Protein AF-A0A9D7WL16-F1 (afdb_monomer_lite)

Radius of gyration: 20.12 Å; chains: 1; bounding box: 46×60×47 Å

Secondary structure (DSSP, 8-state):
----PPPPSSHHHHHHHHHHHHHHHHH-HHHHHHH-SSSTT----EEE-TTS-EEE-S--GGG----B---TTT---EEEEE-----GGG---S-----S-STT-HHHHHHHS--TTT-HHHHHHHHHHHHHHHHTT---TTTSS----EEEEEESS-TTGGG----TT-HHHHHHIIIIIHHHHHHTTT-SS-EEEEESHHHHHHHTTTT-EEEEEEESSSS--GGG---EEE-TTT--EEE--EEEEEEEETTEEEEEEEETTB-PPPPGGGHHHHHHHHHHH---------

Sequence (294 aa):
MMKKTEKFKNIDDYLDHWNNFFVSWNNDKEGTFDKDVIWSKREGKEWSTIKGVKKSTKLEPDVFPQPYLGDIKNHSVISLNLNPSRSNKYGDENFNEPDLNSNYNYEKYAESFPTYDTHNFWKKQKNWIDRIFEFLEKEKPSEKHIKPFAIEICPWGSKKFQKLKIKKDDPLIEYMDQHVFDVIEKVIEHSKLKMVLSVGKAYYDIFKKSGFNKLEERSYKENKPEELNWPQKKDKNSGMDRDVKRSFSIWEKDGIKYFNTYASGSNSPPAEYFDTIQNDLINKFYSKKLKTNK

pLDDT: mean 76.55, std 15.29, range [32.34, 96.94]

Foldseek 3Di:
DPPQDDAQPAVVSLQVVQLVLLVVCVVPLPVSLCPDPAQVPDDKDWDADPVRQIDIQRADSVLDDDWAQAPLPQGFETEGANERDDDCNRDDDPDDRFPSVQPRGNNSSRVSDQTLVRDPLNVLCQVVQQLLQVLVVHDRVVVDVHYAQEYEHDYPPDLCVLPDDQDLPRVVLSVCVRNPVSSCLNRLVVGPQLAYEYFDVVVVNSCVRNPKDWPDKDFLPPNPPPVLPADWDQDPPPRDIGGQGKMWTWIDDPNGIYIYIYGDSDRGHDDPSCCSVHSVRCVVPRPPPPPPDD

Structure (mmCIF, N/CA/C/O backbone):
data_AF-A0A9D7WL16-F1
#
_entry.id   AF-A0A9D7WL16-F1
#
loop_
_atom_site.group_PDB
_atom_site.id
_atom_site.type_symbol
_atom_site.label_atom_id
_atom_site.label_alt_id
_atom_site.label_comp_id
_atom_site.label_asym_id
_atom_site.label_entity_id
_atom_site.label_seq_id
_atom_site.pdbx_PDB_ins_code
_atom_site.Cartn_x
_atom_site.Cartn_y
_atom_site.Cartn_z
_atom_site.occupancy
_atom_site.B_iso_or_equiv
_atom_site.auth_seq_id
_atom_site.auth_comp_id
_atom_site.auth_asym_id
_atom_site.auth_atom_id
_atom_site.pdbx_PDB_model_num
ATOM 1 N N . MET A 1 1 ? -13.094 3.191 -26.036 1.00 32.34 1 MET A N 1
ATOM 2 C CA . MET A 1 1 ? -13.344 1.941 -25.288 1.00 32.34 1 MET A CA 1
ATOM 3 C C . MET A 1 1 ? -12.024 1.507 -24.681 1.00 32.34 1 MET A C 1
ATOM 5 O O . MET A 1 1 ? -11.116 1.200 -25.441 1.00 32.34 1 MET A O 1
ATOM 9 N N . MET A 1 2 ? -11.876 1.575 -23.356 1.00 37.12 2 MET A N 1
ATOM 10 C CA . MET A 1 2 ? -10.720 0.969 -22.684 1.00 37.12 2 MET A CA 1
ATOM 11 C C . MET A 1 2 ? -10.843 -0.547 -22.857 1.00 37.12 2 MET A C 1
ATOM 13 O O . MET A 1 2 ? -11.919 -1.099 -22.610 1.00 37.12 2 MET A O 1
ATOM 17 N N . LYS A 1 3 ? -9.796 -1.199 -23.376 1.00 40.25 3 LYS A N 1
ATOM 18 C CA . LYS A 1 3 ? -9.741 -2.663 -23.422 1.00 40.25 3 LYS A CA 1
ATOM 19 C C . LYS A 1 3 ? -9.873 -3.151 -21.985 1.00 40.25 3 LYS A C 1
ATOM 21 O O . LYS A 1 3 ? -9.200 -2.639 -21.105 1.00 40.25 3 LYS A O 1
ATOM 26 N N . LYS A 1 4 ? -10.765 -4.110 -21.749 1.00 52.03 4 LYS A N 1
ATOM 27 C CA . LYS A 1 4 ? -10.844 -4.793 -20.462 1.00 52.03 4 LYS A CA 1
ATOM 28 C C . LYS A 1 4 ? -9.494 -5.481 -20.259 1.00 52.03 4 LYS A C 1
ATOM 30 O O . LYS A 1 4 ? -9.149 -6.362 -21.042 1.00 52.03 4 LYS A O 1
ATOM 35 N N . THR A 1 5 ? -8.714 -5.013 -19.298 1.00 61.97 5 THR A N 1
ATOM 36 C CA . THR A 1 5 ? -7.410 -5.584 -18.967 1.00 61.97 5 THR A CA 1
ATOM 37 C C . THR A 1 5 ? -7.618 -7.023 -18.515 1.00 61.97 5 THR A C 1
ATOM 39 O O . THR A 1 5 ? -8.503 -7.303 -17.701 1.00 61.97 5 THR A O 1
ATOM 42 N N . GLU A 1 6 ? -6.867 -7.956 -19.094 1.00 77.38 6 GLU A N 1
ATOM 43 C CA . GLU A 1 6 ? -6.986 -9.368 -18.741 1.00 77.38 6 GLU A CA 1
ATOM 44 C C . GLU A 1 6 ? -6.362 -9.601 -17.359 1.00 77.38 6 GLU A C 1
ATOM 46 O O . GLU A 1 6 ? -5.170 -9.363 -17.148 1.00 77.38 6 GLU A O 1
ATOM 51 N N . LYS A 1 7 ? -7.199 -10.039 -16.410 1.00 85.19 7 LYS A N 1
ATOM 52 C CA . LYS A 1 7 ? -6.772 -10.555 -15.103 1.00 85.19 7 LYS A CA 1
ATOM 53 C C . LYS A 1 7 ? -5.862 -11.773 -15.311 1.00 85.19 7 LYS A C 1
ATOM 55 O O . LYS A 1 7 ? -6.080 -12.551 -16.242 1.00 85.19 7 LYS A O 1
ATOM 60 N N . PHE A 1 8 ? -4.889 -11.975 -14.425 1.00 87.38 8 PHE A N 1
ATOM 61 C CA . PHE A 1 8 ? -4.094 -13.206 -14.429 1.00 87.38 8 PHE A CA 1
ATOM 62 C C . PHE A 1 8 ? -5.002 -14.394 -14.095 1.00 87.38 8 PHE A C 1
ATOM 64 O O . PHE A 1 8 ? -5.890 -14.262 -13.247 1.00 87.38 8 PHE A O 1
ATOM 71 N N . LYS A 1 9 ? -4.813 -15.565 -14.722 1.00 90.19 9 LYS A N 1
ATOM 72 C CA . LYS A 1 9 ? -5.671 -16.727 -14.415 1.00 90.19 9 LYS A CA 1
ATOM 73 C C . LYS A 1 9 ? -5.304 -17.341 -13.068 1.00 90.19 9 LYS A C 1
ATOM 75 O O . LYS A 1 9 ? -6.181 -17.777 -12.330 1.00 90.19 9 LYS A O 1
ATOM 80 N N . ASN A 1 10 ? -4.017 -17.354 -12.742 1.00 87.50 10 ASN A N 1
ATOM 81 C CA . ASN A 1 10 ? -3.456 -17.882 -11.501 1.00 87.50 10 ASN A CA 1
ATOM 82 C C . ASN A 1 10 ? -2.153 -17.125 -11.152 1.00 87.50 10 ASN A C 1
ATOM 84 O O . ASN A 1 10 ? -1.827 -16.119 -11.783 1.00 87.50 10 ASN A O 1
ATOM 88 N N . ILE A 1 11 ? -1.445 -17.571 -10.112 1.00 84.31 11 ILE A N 1
ATOM 89 C CA . ILE A 1 11 ? -0.175 -16.963 -9.685 1.00 84.31 11 ILE A CA 1
ATOM 90 C C . ILE A 1 11 ? 0.993 -17.313 -10.602 1.00 84.31 11 ILE A C 1
ATOM 92 O O . ILE A 1 11 ? 1.866 -16.469 -10.787 1.00 84.31 11 ILE A O 1
ATOM 96 N N . ASP A 1 12 ? 0.996 -18.492 -11.210 1.00 86.38 12 ASP A N 1
ATOM 97 C CA . ASP A 1 12 ? 2.059 -18.897 -12.130 1.00 86.38 12 ASP A CA 1
ATOM 98 C C . ASP A 1 12 ? 2.068 -17.993 -13.374 1.00 86.38 12 ASP A C 1
ATOM 100 O O . ASP A 1 12 ? 3.115 -17.463 -13.732 1.00 86.38 12 ASP A O 1
ATOM 104 N N . ASP A 1 13 ? 0.893 -17.664 -13.927 1.00 88.50 13 ASP A N 1
ATOM 105 C CA . ASP A 1 13 ? 0.738 -16.694 -15.022 1.00 88.50 13 ASP A CA 1
ATOM 106 C C . ASP A 1 13 ? 1.325 -15.313 -14.661 1.00 88.50 13 ASP A C 1
ATOM 108 O O . ASP A 1 13 ? 1.927 -14.636 -15.500 1.00 88.50 13 ASP A O 1
ATOM 112 N N . TYR A 1 14 ? 1.137 -14.874 -13.411 1.00 85.19 14 TYR A N 1
ATOM 113 C CA . TYR A 1 14 ? 1.713 -13.624 -12.912 1.00 85.19 14 TYR A CA 1
ATOM 114 C C . TYR A 1 14 ? 3.241 -13.718 -12.842 1.00 85.19 14 TYR A C 1
ATOM 116 O O . TYR A 1 14 ? 3.938 -12.823 -13.319 1.00 85.19 14 TYR A O 1
ATOM 124 N N . LEU A 1 15 ? 3.773 -14.801 -12.273 1.00 84.19 15 LEU A N 1
ATOM 125 C CA . LEU A 1 15 ? 5.215 -15.017 -12.157 1.00 84.19 15 LEU A CA 1
ATOM 126 C C . LEU A 1 15 ? 5.887 -15.099 -13.535 1.00 84.19 15 LEU A C 1
ATOM 128 O O . LEU A 1 15 ? 6.932 -14.481 -13.737 1.00 84.19 15 LEU A O 1
ATOM 132 N N . ASP A 1 16 ? 5.265 -15.776 -14.498 1.00 86.69 16 ASP A N 1
ATOM 133 C CA . ASP A 1 16 ? 5.762 -15.900 -15.870 1.00 86.69 16 ASP A CA 1
ATOM 134 C C . ASP A 1 16 ? 5.769 -14.563 -16.610 1.00 86.69 16 ASP A C 1
ATOM 136 O O . ASP A 1 16 ? 6.760 -14.216 -17.260 1.00 86.69 16 ASP A O 1
ATOM 140 N N . HIS A 1 17 ? 4.699 -13.770 -16.478 1.00 86.75 17 HIS A N 1
ATOM 141 C CA . HIS A 1 17 ? 4.662 -12.403 -17.002 1.00 86.75 17 HIS A CA 1
ATOM 142 C C . HIS A 1 17 ? 5.871 -11.594 -16.519 1.00 86.75 17 HIS A C 1
ATOM 144 O O . HIS A 1 17 ? 6.533 -10.908 -17.301 1.00 86.75 17 HIS A O 1
ATOM 150 N N . TRP A 1 18 ? 6.199 -11.730 -15.238 1.00 82.38 18 TRP A N 1
ATOM 151 C CA . TRP A 1 18 ? 7.281 -10.993 -14.616 1.00 82.38 18 TRP A CA 1
ATOM 152 C C . TRP A 1 18 ? 8.675 -11.490 -14.946 1.00 82.38 18 TRP A C 1
ATOM 154 O O . TRP A 1 18 ? 9.553 -10.674 -15.217 1.00 82.38 18 TRP A O 1
ATOM 164 N N . ASN A 1 19 ? 8.876 -12.803 -14.994 1.00 83.56 19 ASN A N 1
ATOM 165 C CA . ASN A 1 19 ? 10.121 -13.392 -15.480 1.00 83.56 19 ASN A CA 1
ATOM 166 C C . ASN A 1 19 ? 10.426 -12.891 -16.904 1.00 83.56 19 ASN A C 1
ATOM 168 O O . ASN A 1 19 ? 11.532 -12.427 -17.179 1.00 83.56 19 ASN A O 1
ATOM 172 N N . ASN A 1 20 ? 9.417 -12.873 -17.783 1.00 85.69 20 ASN A N 1
ATOM 173 C CA . ASN A 1 20 ?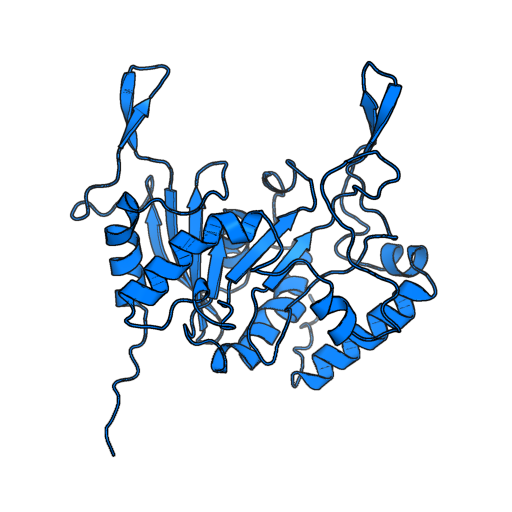 9.552 -12.357 -19.148 1.00 85.69 20 ASN A CA 1
ATOM 174 C C . ASN A 1 20 ? 9.857 -10.851 -19.194 1.00 85.69 20 ASN A C 1
ATOM 176 O O . ASN A 1 20 ? 10.677 -10.408 -20.008 1.00 85.69 20 ASN A O 1
ATOM 180 N N . PHE A 1 21 ? 9.231 -10.061 -18.315 1.00 85.44 21 PHE A N 1
ATOM 181 C CA . PHE A 1 21 ? 9.563 -8.645 -18.161 1.00 85.44 21 PHE A CA 1
ATOM 182 C C . PHE A 1 21 ? 11.031 -8.460 -17.761 1.00 85.44 21 PHE A C 1
ATOM 184 O O . PHE A 1 21 ? 11.733 -7.694 -18.416 1.00 85.44 21 PHE A O 1
ATOM 191 N N . PHE A 1 22 ? 11.526 -9.186 -16.752 1.00 80.12 22 PHE A N 1
ATOM 192 C CA . PHE A 1 22 ? 12.916 -9.067 -16.296 1.00 80.12 22 PHE A CA 1
ATOM 193 C C . PHE A 1 22 ? 13.930 -9.470 -17.368 1.00 80.12 22 PHE A C 1
ATOM 195 O O . PHE A 1 22 ? 14.952 -8.802 -17.512 1.00 80.12 22 PHE A O 1
ATOM 202 N N . VAL A 1 23 ? 13.639 -10.508 -18.160 1.00 83.75 23 VAL A N 1
ATOM 203 C CA . VAL A 1 23 ? 14.460 -10.873 -19.328 1.00 83.75 23 VAL A CA 1
ATOM 204 C C . VAL A 1 23 ? 14.520 -9.724 -20.334 1.00 83.75 23 VAL A C 1
ATOM 206 O O . VAL A 1 23 ? 15.604 -9.334 -20.762 1.00 83.75 23 VAL A O 1
ATOM 209 N N . SER A 1 24 ? 13.366 -9.154 -20.685 1.00 85.75 24 SER A N 1
ATOM 210 C CA . SER A 1 24 ? 13.281 -8.058 -21.659 1.00 85.75 24 SER A CA 1
ATOM 211 C C . SER A 1 24 ? 14.002 -6.804 -21.165 1.00 85.75 24 SER A C 1
ATOM 213 O O . SER A 1 24 ? 14.809 -6.223 -21.889 1.00 85.75 24 SER A O 1
ATOM 215 N N . TRP A 1 25 ? 13.759 -6.434 -19.908 1.00 84.00 25 TRP A N 1
ATOM 216 C CA . TRP A 1 25 ? 14.366 -5.279 -19.267 1.00 84.00 25 TRP A CA 1
ATOM 217 C C . TRP A 1 25 ? 15.886 -5.416 -19.163 1.00 84.00 25 TRP A C 1
ATOM 219 O O . TRP A 1 25 ? 16.592 -4.475 -19.498 1.00 84.00 25 TRP A O 1
ATOM 229 N N . ASN A 1 26 ? 16.414 -6.582 -18.777 1.00 79.44 26 ASN A N 1
ATOM 230 C CA . ASN A 1 26 ? 17.864 -6.770 -18.681 1.00 79.44 26 ASN A CA 1
ATOM 231 C C . ASN A 1 26 ? 18.566 -6.721 -20.050 1.00 79.44 26 ASN A C 1
ATOM 233 O O . ASN A 1 26 ? 19.709 -6.278 -20.132 1.00 79.44 26 ASN A O 1
ATOM 237 N N . ASN A 1 27 ? 17.885 -7.151 -21.118 1.00 86.12 27 ASN A N 1
ATOM 238 C CA . ASN A 1 27 ? 18.414 -7.081 -22.482 1.00 86.12 27 ASN A CA 1
ATOM 239 C C . ASN A 1 27 ? 18.431 -5.647 -23.032 1.00 86.12 27 ASN A C 1
ATOM 241 O O . ASN A 1 27 ? 19.372 -5.271 -23.726 1.00 86.12 27 ASN A O 1
ATOM 245 N N . ASP A 1 28 ? 17.389 -4.861 -22.748 1.00 88.38 28 ASP A N 1
ATOM 246 C CA . ASP A 1 28 ? 17.239 -3.486 -23.227 1.00 88.38 28 ASP A CA 1
ATOM 247 C C . ASP A 1 28 ? 16.432 -2.648 -22.226 1.00 88.38 28 ASP A C 1
ATOM 249 O O . ASP A 1 28 ? 15.203 -2.528 -22.305 1.00 88.38 28 ASP A O 1
ATOM 253 N N . LYS A 1 29 ? 17.139 -2.075 -21.248 1.00 85.75 29 LYS A N 1
ATOM 254 C CA . LYS A 1 29 ? 16.525 -1.298 -20.166 1.00 85.75 29 LYS A CA 1
ATOM 255 C C . LYS A 1 29 ? 15.857 -0.033 -20.685 1.00 85.75 29 LYS A C 1
ATOM 257 O O . LYS A 1 29 ? 14.732 0.257 -20.281 1.00 85.75 29 LYS A O 1
ATOM 262 N N . GLU A 1 30 ? 16.537 0.704 -21.565 1.00 87.62 30 GLU A N 1
ATOM 263 C CA . GLU A 1 30 ? 16.022 1.949 -22.147 1.00 87.62 30 GLU A CA 1
ATOM 264 C C . GLU A 1 30 ? 14.796 1.668 -23.010 1.00 87.62 30 GLU A C 1
ATOM 266 O O . GLU A 1 30 ? 13.735 2.234 -22.759 1.00 87.62 30 GLU A O 1
ATOM 271 N N . GLY A 1 31 ? 14.882 0.719 -23.945 1.00 89.38 31 GLY A N 1
ATOM 272 C CA . GLY A 1 31 ? 13.752 0.389 -24.806 1.00 89.38 31 GLY A CA 1
ATOM 273 C C . GLY A 1 31 ? 12.575 -0.230 -24.052 1.00 89.38 31 GLY A C 1
ATOM 274 O O . GLY A 1 31 ? 11.425 -0.020 -24.442 1.00 89.38 31 GLY A O 1
ATOM 275 N N . THR A 1 32 ? 12.817 -0.962 -22.960 1.00 86.31 32 THR A N 1
ATOM 276 C CA . THR A 1 32 ? 11.740 -1.458 -22.085 1.00 86.31 32 THR A CA 1
ATOM 277 C C . THR A 1 32 ? 11.087 -0.320 -21.305 1.00 86.31 32 THR A C 1
ATOM 279 O O . THR A 1 32 ? 9.859 -0.261 -21.234 1.00 86.31 32 THR A O 1
ATOM 282 N N . PHE A 1 33 ? 11.880 0.608 -20.764 1.00 84.81 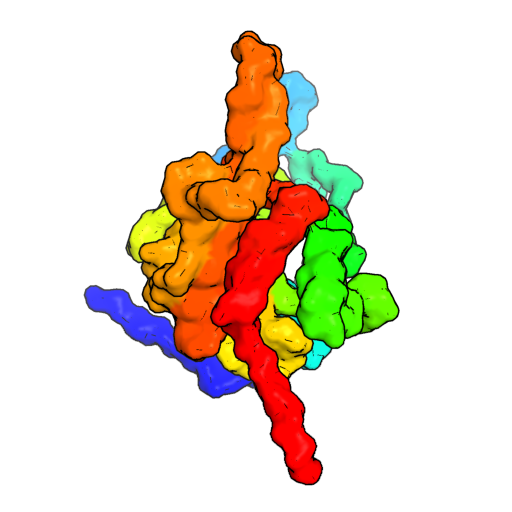33 PHE A N 1
ATOM 283 C CA . PHE A 1 33 ? 11.366 1.789 -20.078 1.00 84.81 33 PHE A CA 1
ATOM 284 C C . PHE A 1 33 ? 10.559 2.682 -21.023 1.00 84.81 33 PHE A C 1
ATOM 286 O O . PHE A 1 33 ? 9.441 3.043 -20.686 1.00 84.81 33 PHE A O 1
ATOM 293 N N . ASP A 1 34 ? 11.054 2.977 -22.224 1.00 85.19 34 ASP A N 1
ATOM 294 C CA . ASP A 1 34 ? 10.378 3.849 -23.195 1.00 85.19 34 ASP A CA 1
ATOM 295 C C . ASP A 1 34 ? 9.026 3.294 -23.666 1.00 85.19 34 ASP A C 1
ATOM 297 O O . ASP A 1 34 ? 8.098 4.050 -23.972 1.00 85.19 34 ASP A O 1
ATOM 301 N N . LYS A 1 35 ? 8.890 1.964 -23.698 1.00 85.38 35 LYS A N 1
ATOM 302 C CA . LYS A 1 35 ? 7.629 1.277 -24.013 1.00 85.38 35 LYS A CA 1
ATOM 303 C C . LYS A 1 35 ? 6.646 1.264 -22.845 1.00 85.38 35 LYS A C 1
ATOM 305 O O . LYS A 1 35 ? 5.457 1.026 -23.072 1.00 85.38 35 LYS A O 1
ATOM 310 N N . ASP A 1 36 ? 7.101 1.505 -21.618 1.00 81.31 36 ASP A N 1
ATOM 311 C CA . ASP A 1 36 ? 6.233 1.481 -20.450 1.00 81.31 36 ASP A CA 1
ATOM 312 C C . ASP A 1 36 ? 5.205 2.619 -20.500 1.00 81.31 36 ASP A C 1
ATOM 314 O O . ASP A 1 36 ? 5.520 3.782 -20.747 1.00 81.31 36 ASP A O 1
ATOM 318 N N . VAL A 1 37 ? 3.938 2.297 -20.259 1.00 75.06 37 VAL A N 1
ATOM 319 C CA . VAL A 1 37 ? 2.833 3.249 -20.429 1.00 75.06 37 VAL A CA 1
ATOM 320 C C . VAL A 1 37 ? 2.568 4.114 -19.196 1.00 75.06 37 VAL A C 1
ATOM 322 O O . VAL A 1 37 ? 1.876 5.128 -19.313 1.00 75.06 37 VAL A O 1
ATOM 325 N N . ILE A 1 38 ? 3.105 3.743 -18.031 1.00 76.25 38 ILE A N 1
ATOM 326 C CA . ILE A 1 38 ? 2.784 4.359 -16.736 1.00 76.25 38 ILE A CA 1
ATOM 327 C C . ILE A 1 38 ? 3.870 5.326 -16.275 1.00 76.25 38 ILE A C 1
ATOM 329 O O . ILE A 1 38 ? 3.569 6.364 -15.678 1.00 76.25 38 ILE A O 1
ATOM 333 N N . TRP A 1 39 ? 5.124 4.972 -16.513 1.00 74.81 39 TRP A N 1
ATOM 334 C CA . TRP A 1 39 ? 6.311 5.512 -15.872 1.00 74.81 39 TRP A CA 1
ATOM 335 C C . TRP A 1 39 ? 7.139 6.345 -16.842 1.00 74.81 39 TRP A C 1
ATOM 337 O O . TRP A 1 39 ? 7.518 7.456 -16.472 1.00 74.81 39 TRP A O 1
ATOM 347 N N . SER A 1 40 ? 7.319 5.900 -18.090 1.00 75.62 40 SER A N 1
ATOM 348 C CA . SER A 1 40 ? 8.075 6.647 -19.117 1.00 75.62 40 SER A CA 1
ATOM 349 C C . SER A 1 40 ? 7.569 8.076 -19.322 1.00 75.62 40 SER A C 1
ATOM 351 O O . SER A 1 40 ? 8.334 9.008 -19.555 1.00 75.62 40 SER A O 1
ATOM 353 N N . LYS A 1 41 ? 6.257 8.270 -19.154 1.00 74.50 41 LYS A N 1
ATOM 354 C CA . LYS A 1 41 ? 5.566 9.544 -19.380 1.00 74.50 41 LYS A CA 1
ATOM 355 C C . LYS A 1 41 ? 5.497 10.434 -18.141 1.00 74.50 41 LYS A C 1
ATOM 357 O O . LYS A 1 41 ? 4.888 11.503 -18.195 1.00 74.50 41 LYS A O 1
ATOM 362 N N . ARG A 1 42 ? 6.057 10.016 -16.999 1.00 75.06 42 ARG A N 1
ATOM 363 C CA . ARG A 1 42 ? 5.982 10.815 -15.769 1.00 75.06 42 ARG A CA 1
ATOM 364 C C . ARG A 1 42 ? 7.025 11.916 -15.761 1.00 75.06 42 ARG A C 1
ATOM 366 O O . ARG A 1 42 ? 8.220 11.676 -15.884 1.00 75.06 42 ARG A O 1
ATOM 373 N N . GLU A 1 43 ? 6.557 13.137 -15.533 1.00 70.38 43 GLU A N 1
ATOM 374 C CA . GLU A 1 43 ? 7.421 14.310 -15.469 1.00 70.38 43 GLU A CA 1
ATOM 375 C C . GLU A 1 43 ? 8.428 14.233 -14.309 1.00 70.38 43 GLU A C 1
ATOM 377 O O . GLU A 1 43 ? 8.077 13.992 -13.150 1.00 70.38 43 GLU A O 1
ATOM 382 N N . GLY A 1 44 ? 9.684 14.557 -14.613 1.00 73.12 44 GLY A N 1
ATOM 383 C CA . GLY A 1 44 ? 10.751 14.776 -13.642 1.00 73.12 44 GLY A CA 1
ATOM 384 C C . GLY A 1 44 ? 11.518 16.061 -13.942 1.00 73.12 44 GLY A C 1
ATOM 385 O O . GLY A 1 44 ? 11.362 16.663 -15.001 1.00 73.12 44 GLY A O 1
ATOM 386 N N . LYS A 1 45 ? 12.348 16.514 -12.997 1.00 74.19 45 LYS A N 1
ATOM 387 C CA . LYS A 1 45 ? 13.194 17.705 -13.172 1.00 74.19 45 LYS A CA 1
ATOM 388 C C . LYS A 1 45 ? 14.626 17.387 -12.792 1.00 74.19 45 LYS A C 1
ATOM 390 O O . LYS A 1 45 ? 14.842 16.653 -11.833 1.00 74.19 45 LYS A O 1
ATOM 395 N N . GLU A 1 46 ? 15.564 18.013 -13.483 1.00 80.44 46 GLU A N 1
ATOM 396 C CA . GLU A 1 46 ? 16.986 17.999 -13.151 1.00 80.44 46 GLU A CA 1
ATOM 397 C C . GLU A 1 46 ? 17.421 19.403 -12.733 1.00 80.44 46 GLU A C 1
ATOM 399 O O . GLU A 1 46 ? 16.932 20.396 -13.272 1.00 80.44 46 GLU A O 1
ATOM 404 N N . TRP A 1 47 ? 18.292 19.496 -11.732 1.00 80.31 47 TRP A N 1
ATOM 405 C CA . TRP A 1 47 ? 18.832 20.767 -11.251 1.00 80.31 47 TRP A CA 1
ATOM 406 C C . TRP A 1 47 ? 20.208 20.579 -10.609 1.00 80.31 47 TRP A C 1
ATOM 408 O O . TRP A 1 47 ? 20.562 19.480 -10.190 1.00 80.31 47 TRP A O 1
ATOM 418 N N . SER A 1 48 ? 20.967 21.666 -10.482 1.00 85.31 48 SER A N 1
ATOM 419 C CA . SER A 1 48 ? 22.227 21.694 -9.733 1.00 85.31 48 SER A CA 1
ATOM 420 C C . SER A 1 48 ? 22.030 22.393 -8.391 1.00 85.31 48 SER A C 1
ATOM 422 O O . SER A 1 48 ? 21.305 23.381 -8.284 1.00 85.31 48 SER A O 1
ATOM 424 N N . THR A 1 49 ? 22.660 21.873 -7.342 1.00 81.75 49 THR A N 1
ATOM 425 C CA . THR A 1 49 ? 22.735 22.560 -6.044 1.00 81.75 49 THR A CA 1
ATOM 426 C C . THR A 1 49 ? 23.711 23.739 -6.109 1.00 81.75 49 THR A C 1
ATOM 428 O O . THR A 1 49 ? 24.545 23.807 -7.009 1.00 81.75 49 THR A O 1
ATOM 431 N N . ILE A 1 50 ? 23.670 24.628 -5.109 1.00 81.75 50 ILE A N 1
ATOM 432 C CA . ILE A 1 50 ? 24.637 25.737 -4.956 1.00 81.75 50 ILE A CA 1
ATOM 433 C C . ILE A 1 50 ? 26.092 25.223 -4.915 1.00 81.75 50 ILE A C 1
ATOM 435 O O . ILE A 1 50 ? 27.005 25.920 -5.336 1.00 81.75 50 ILE A O 1
ATOM 439 N N . LYS A 1 51 ? 26.305 23.977 -4.469 1.00 84.56 51 LYS A N 1
ATOM 440 C CA . LYS A 1 51 ? 27.613 23.301 -4.436 1.00 84.56 51 LYS A CA 1
ATOM 441 C C . LYS A 1 51 ? 27.977 22.587 -5.753 1.00 84.56 51 LYS A C 1
ATOM 443 O O . LYS A 1 51 ? 28.891 21.774 -5.764 1.00 84.56 51 LYS A O 1
ATOM 448 N N . GLY A 1 52 ? 27.230 22.799 -6.840 1.00 81.94 52 GLY A N 1
ATOM 449 C CA . GLY A 1 52 ? 27.477 22.172 -8.148 1.00 81.94 52 GLY A CA 1
ATOM 450 C C . GLY A 1 52 ? 27.023 20.711 -8.284 1.00 81.94 52 GLY A C 1
ATOM 451 O O . GLY A 1 52 ? 27.116 20.142 -9.367 1.00 81.94 52 GLY A O 1
ATOM 452 N N . VAL A 1 53 ? 26.482 20.093 -7.226 1.00 80.88 53 VAL A N 1
ATOM 453 C CA . VAL A 1 53 ? 25.989 18.702 -7.268 1.00 80.88 53 VAL A CA 1
ATOM 454 C C . VAL A 1 53 ? 24.702 18.621 -8.091 1.00 80.88 53 VAL A C 1
ATOM 456 O O . VAL A 1 53 ? 23.722 19.284 -7.738 1.00 80.88 53 VAL A O 1
ATOM 459 N N . LYS A 1 54 ? 24.682 17.798 -9.148 1.00 79.12 54 LYS A N 1
ATOM 460 C CA . LYS A 1 54 ? 23.479 17.511 -9.947 1.00 79.12 54 LYS A CA 1
ATOM 461 C C . LYS A 1 54 ? 22.487 16.653 -9.156 1.00 79.12 54 LYS A C 1
ATOM 463 O O . LYS A 1 54 ? 22.875 15.725 -8.451 1.00 79.12 54 LYS A O 1
ATOM 468 N N . LYS A 1 55 ? 21.197 16.948 -9.288 1.00 73.88 55 LYS A N 1
ATOM 469 C CA . LYS A 1 55 ? 20.075 16.212 -8.696 1.00 73.88 55 LYS A CA 1
ATOM 470 C C . LYS A 1 55 ? 18.982 16.016 -9.749 1.00 73.88 55 LYS A C 1
ATOM 472 O O . LYS A 1 55 ? 18.778 16.887 -10.593 1.00 73.88 55 LYS A O 1
ATOM 477 N N . SER A 1 56 ? 18.273 14.892 -9.678 1.00 73.44 56 SER A N 1
ATOM 478 C CA . SER A 1 56 ? 17.187 14.534 -10.596 1.00 73.44 56 SER A CA 1
ATOM 479 C C . SER A 1 56 ? 15.975 13.988 -9.838 1.00 73.44 56 SER A C 1
ATOM 481 O O . SER A 1 56 ? 16.107 13.422 -8.755 1.00 73.44 56 SER A O 1
ATOM 483 N N . THR A 1 57 ? 14.781 14.191 -10.396 1.00 70.38 57 THR A N 1
ATOM 484 C CA . THR A 1 57 ? 13.580 13.394 -10.083 1.00 70.38 57 THR A CA 1
ATOM 485 C C . THR A 1 57 ? 12.993 12.722 -11.329 1.00 70.38 57 THR A C 1
ATOM 487 O O . THR A 1 57 ? 11.808 12.393 -11.316 1.00 70.38 57 THR A O 1
ATOM 490 N N . LYS A 1 58 ? 13.743 12.650 -12.437 1.00 73.25 58 LYS A N 1
ATOM 491 C CA . LYS A 1 58 ? 13.336 11.936 -13.659 1.00 73.25 58 LYS A CA 1
ATOM 492 C C . LYS A 1 58 ? 13.592 10.461 -13.472 1.00 73.25 58 LYS A C 1
ATOM 494 O O . LYS A 1 58 ? 14.709 10.127 -13.131 1.00 73.25 58 LYS A O 1
ATOM 499 N N . LEU A 1 59 ? 12.608 9.618 -13.754 1.00 74.12 59 LEU A N 1
ATOM 500 C CA . LEU A 1 59 ? 12.763 8.172 -13.630 1.00 74.12 59 LEU A CA 1
ATOM 501 C C . LEU A 1 59 ? 13.928 7.672 -14.482 1.00 74.12 59 LEU A C 1
ATOM 503 O O . LEU A 1 59 ? 14.188 8.213 -15.553 1.00 74.12 59 LEU A O 1
ATOM 507 N N . GLU A 1 60 ? 14.615 6.652 -13.984 1.00 73.56 60 GLU A N 1
ATOM 508 C CA . GLU A 1 60 ? 15.782 6.078 -14.645 1.00 73.56 60 GLU A CA 1
ATOM 509 C C . GLU A 1 60 ? 15.472 4.638 -15.079 1.00 73.56 60 GLU A C 1
ATOM 511 O O . GLU A 1 60 ? 14.987 3.861 -14.246 1.00 73.56 60 GLU A O 1
ATOM 516 N N . PRO A 1 61 ? 15.776 4.263 -16.336 1.00 77.62 61 PRO A N 1
ATOM 517 C CA . PRO A 1 61 ? 15.598 2.897 -16.835 1.00 77.62 61 PRO A CA 1
ATOM 518 C C . PRO A 1 61 ? 16.345 1.843 -16.008 1.00 77.62 61 PRO A C 1
ATOM 520 O O . PRO A 1 61 ? 15.856 0.733 -15.828 1.00 77.62 61 PRO A O 1
ATOM 523 N N . ASP A 1 62 ? 17.505 2.197 -15.452 1.00 71.81 62 ASP A N 1
ATOM 524 C CA . ASP A 1 62 ? 18.359 1.287 -14.675 1.00 71.81 62 ASP A CA 1
ATOM 525 C C . ASP A 1 62 ? 17.786 0.855 -13.329 1.00 71.81 62 ASP A C 1
ATOM 527 O O . ASP A 1 62 ? 18.184 -0.171 -12.789 1.00 71.81 62 ASP A O 1
ATOM 531 N N . VAL A 1 63 ? 16.828 1.612 -12.806 1.00 66.31 63 VAL A N 1
ATOM 532 C CA . VAL A 1 63 ? 16.143 1.331 -11.538 1.00 66.31 63 VAL A CA 1
ATOM 533 C C . VAL A 1 63 ? 14.653 1.082 -11.778 1.00 66.31 63 VAL A C 1
ATOM 535 O O . VAL A 1 63 ? 13.808 1.349 -10.921 1.00 66.31 63 VAL A O 1
ATOM 538 N N . PHE A 1 64 ? 14.316 0.577 -12.968 1.00 66.00 64 PHE A N 1
ATOM 539 C CA . PHE A 1 64 ? 12.950 0.370 -13.431 1.00 66.00 64 PHE A CA 1
ATOM 540 C C . PHE A 1 64 ? 12.386 -1.055 -13.218 1.00 66.00 64 PHE A C 1
ATOM 542 O O . PHE A 1 64 ? 12.189 -1.791 -14.182 1.00 66.00 64 PHE A O 1
ATOM 549 N N . PRO A 1 65 ? 12.050 -1.444 -11.972 1.00 57.75 65 PRO A N 1
ATOM 550 C CA . PRO A 1 65 ? 11.061 -2.514 -11.780 1.00 57.75 65 PRO A CA 1
ATOM 551 C C . PRO A 1 65 ? 9.889 -2.136 -10.849 1.00 57.75 65 PRO A C 1
ATOM 553 O O . PRO A 1 65 ? 10.101 -1.692 -9.714 1.00 57.75 65 PRO A O 1
ATOM 556 N N . GLN A 1 66 ? 8.643 -2.348 -11.312 1.00 63.19 66 GLN A N 1
ATOM 557 C CA . GLN A 1 66 ? 7.392 -2.302 -10.517 1.00 63.19 66 GLN A CA 1
ATOM 558 C C . GLN A 1 66 ? 6.250 -3.084 -11.177 1.00 63.19 66 GLN A C 1
ATOM 560 O O . GLN A 1 66 ? 6.272 -3.106 -12.407 1.00 63.19 66 GLN A O 1
ATOM 565 N N . PRO A 1 67 ? 5.240 -3.631 -10.445 1.00 56.75 67 PRO A N 1
ATOM 566 C CA . PRO A 1 67 ? 5.118 -3.855 -8.993 1.00 56.75 67 PRO A CA 1
ATOM 567 C C . PRO A 1 67 ? 5.796 -5.107 -8.401 1.00 56.75 67 PRO A C 1
ATOM 569 O O . PRO A 1 67 ? 5.970 -6.143 -9.027 1.00 56.75 67 PRO A O 1
ATOM 572 N N . TYR A 1 68 ? 6.081 -5.014 -7.103 1.00 59.41 68 TYR A N 1
ATOM 573 C CA . TYR A 1 68 ? 6.576 -6.090 -6.250 1.00 59.41 68 TYR A CA 1
ATOM 574 C C . TYR A 1 68 ? 5.462 -6.540 -5.289 1.00 59.41 68 TYR A C 1
ATOM 576 O O . TYR A 1 68 ? 4.958 -5.729 -4.506 1.00 59.41 68 TYR A O 1
ATOM 584 N N . LEU A 1 69 ? 5.092 -7.825 -5.318 1.00 54.41 69 LEU A N 1
ATOM 585 C CA . LEU A 1 69 ? 4.177 -8.445 -4.340 1.00 54.41 69 LEU A CA 1
ATOM 586 C C . LEU A 1 69 ? 4.914 -9.109 -3.171 1.00 54.41 69 LEU A C 1
ATOM 588 O O . LEU A 1 69 ? 4.285 -9.602 -2.237 1.00 54.41 69 LEU A O 1
ATOM 592 N N . GLY A 1 70 ? 6.241 -9.148 -3.257 1.00 58.94 70 GLY A N 1
ATOM 593 C CA . GLY A 1 70 ? 7.117 -9.944 -2.414 1.00 58.94 70 GLY A CA 1
ATOM 594 C C . GLY A 1 70 ? 6.873 -11.435 -2.430 1.00 58.94 70 GLY A C 1
ATOM 595 O O . GLY A 1 70 ? 6.515 -11.984 -3.469 1.00 58.94 70 GLY A O 1
ATOM 596 N N . ASP A 1 71 ? 7.173 -12.081 -1.307 1.00 62.09 71 ASP A N 1
ATOM 597 C CA . ASP A 1 71 ? 6.991 -13.507 -1.099 1.00 62.09 71 ASP A CA 1
ATOM 598 C C . ASP A 1 71 ? 5.494 -13.851 -1.078 1.00 62.09 71 ASP A C 1
ATOM 600 O O . ASP A 1 71 ? 4.806 -13.789 -0.055 1.00 62.09 71 ASP A O 1
ATOM 604 N N . ILE A 1 72 ? 4.996 -14.228 -2.255 1.00 63.84 72 ILE A N 1
ATOM 605 C CA . ILE A 1 72 ? 3.618 -14.666 -2.479 1.00 63.84 72 ILE A CA 1
ATOM 606 C C . ILE A 1 72 ? 3.268 -15.884 -1.599 1.00 63.84 72 ILE A C 1
ATOM 608 O O . ILE A 1 72 ? 2.110 -16.041 -1.211 1.00 63.84 72 ILE A O 1
ATOM 612 N N . LYS A 1 73 ? 4.261 -16.711 -1.232 1.00 63.41 73 LYS A N 1
ATOM 613 C CA . LYS A 1 73 ? 4.076 -17.951 -0.463 1.00 63.41 73 LYS A CA 1
ATOM 614 C C . LYS A 1 73 ? 4.122 -17.722 1.052 1.00 63.41 73 LYS A C 1
ATOM 616 O O . LYS A 1 73 ? 3.266 -18.247 1.758 1.00 63.41 73 LYS A O 1
ATOM 621 N N . ASN A 1 74 ? 5.064 -16.924 1.568 1.00 59.66 74 ASN A N 1
ATOM 622 C CA . ASN A 1 74 ? 5.191 -16.626 3.012 1.00 59.66 74 ASN A CA 1
ATOM 623 C C . ASN A 1 74 ? 4.690 -15.242 3.420 1.00 59.66 74 ASN A C 1
ATOM 625 O O . ASN A 1 74 ? 5.073 -14.716 4.473 1.00 59.66 74 ASN A O 1
ATOM 629 N N . HIS A 1 75 ? 3.752 -14.715 2.639 1.00 62.78 75 HIS A N 1
ATOM 630 C CA . HIS A 1 75 ? 3.147 -13.404 2.792 1.00 62.78 75 HIS A CA 1
ATOM 631 C C . HIS A 1 75 ? 4.123 -12.271 2.494 1.00 62.78 75 HIS A C 1
ATOM 633 O O . HIS A 1 75 ? 5.245 -12.219 2.991 1.00 62.78 75 HIS A O 1
ATOM 639 N N . SER A 1 76 ? 3.637 -11.252 1.805 1.00 54.19 76 SER A N 1
ATOM 640 C CA . SER A 1 76 ? 4.205 -9.926 1.961 1.00 54.19 76 SER A CA 1
ATOM 641 C C . SER A 1 76 ? 3.300 -8.858 1.405 1.00 54.19 76 SER A C 1
ATOM 643 O O . SER A 1 76 ? 2.691 -8.962 0.348 1.00 54.19 76 SER A O 1
ATOM 645 N N . VAL A 1 77 ? 3.278 -7.791 2.182 1.00 54.22 77 VAL A N 1
ATOM 646 C CA . VAL A 1 77 ? 3.399 -6.409 1.764 1.00 54.22 77 VAL A CA 1
ATOM 647 C C . VAL A 1 77 ? 3.600 -6.188 0.258 1.00 54.22 77 VAL A C 1
ATOM 649 O O . VAL A 1 77 ? 4.675 -6.470 -0.271 1.00 54.22 77 VAL A O 1
ATOM 652 N N . ILE A 1 78 ? 2.624 -5.556 -0.392 1.00 56.22 78 ILE A N 1
ATOM 653 C CA . ILE A 1 78 ? 2.754 -5.095 -1.776 1.00 56.22 78 ILE A CA 1
ATOM 654 C C . ILE A 1 78 ? 3.263 -3.668 -1.739 1.00 56.22 78 ILE A C 1
ATOM 656 O O . ILE A 1 78 ? 2.544 -2.722 -1.416 1.00 56.22 78 ILE A O 1
ATOM 660 N N . SER A 1 79 ? 4.537 -3.506 -2.054 1.00 55.69 79 SER A N 1
ATOM 661 C CA . SER A 1 79 ? 5.106 -2.177 -2.215 1.00 55.69 79 SER A CA 1
ATOM 662 C C . SER A 1 79 ? 5.065 -1.835 -3.693 1.00 55.69 79 SER A C 1
ATOM 664 O O . SER A 1 79 ? 5.802 -2.400 -4.498 1.00 55.69 79 SER A O 1
ATOM 666 N N . LEU A 1 80 ? 4.219 -0.871 -4.050 1.00 55.81 80 LEU A N 1
ATOM 667 C CA . LEU A 1 80 ? 4.375 -0.173 -5.315 1.00 55.81 80 LEU A CA 1
ATOM 668 C C . LEU A 1 80 ? 5.608 0.711 -5.168 1.00 55.81 80 LEU A C 1
ATOM 670 O O . LEU A 1 80 ? 5.552 1.797 -4.583 1.00 55.81 80 LEU A O 1
ATOM 674 N N . ASN A 1 81 ? 6.743 0.183 -5.622 1.00 57.38 81 ASN A N 1
ATOM 675 C CA . ASN A 1 81 ? 7.961 0.945 -5.825 1.00 57.38 81 ASN A CA 1
ATOM 676 C C . ASN A 1 81 ? 7.649 2.007 -6.858 1.00 57.38 81 ASN A C 1
ATOM 678 O O . ASN A 1 81 ? 7.644 1.674 -8.020 1.00 57.38 81 ASN A O 1
ATOM 682 N N . LEU A 1 82 ? 7.415 3.256 -6.487 1.00 52.31 82 LEU A N 1
ATOM 683 C CA . LEU A 1 82 ? 7.259 4.295 -7.495 1.00 52.31 82 LEU A CA 1
ATOM 684 C C . LEU A 1 82 ? 8.594 4.992 -7.629 1.00 52.31 82 LEU A C 1
ATOM 686 O O . LEU A 1 82 ? 8.827 5.992 -6.950 1.00 52.31 82 LEU A O 1
ATOM 690 N N . ASN A 1 83 ? 9.480 4.392 -8.428 1.00 54.38 83 ASN A N 1
ATOM 691 C CA . ASN A 1 83 ? 10.835 4.878 -8.656 1.00 54.38 83 ASN A CA 1
ATOM 692 C C . ASN A 1 83 ? 10.784 6.386 -8.951 1.00 54.38 83 ASN A C 1
ATOM 694 O O . ASN A 1 83 ? 9.916 6.825 -9.690 1.00 54.38 83 ASN A O 1
ATOM 698 N N . PRO A 1 84 ? 11.603 7.210 -8.302 1.00 47.50 84 PRO A N 1
ATOM 699 C CA . PRO A 1 84 ? 11.858 8.594 -8.647 1.00 47.50 84 PRO A CA 1
ATOM 700 C C . PRO A 1 84 ? 13.356 8.898 -8.456 1.00 47.50 84 PRO A C 1
ATOM 702 O O . PRO A 1 84 ? 13.727 9.717 -7.616 1.00 47.50 84 PRO A O 1
ATOM 705 N N . SER A 1 85 ? 14.188 8.173 -9.208 1.00 43.75 85 SER A N 1
ATOM 706 C CA . SER A 1 85 ? 15.619 8.392 -9.469 1.00 43.75 85 SER A CA 1
ATOM 707 C C . SER A 1 85 ? 16.490 8.806 -8.298 1.00 43.75 85 SER A C 1
ATOM 709 O O . SER A 1 85 ? 16.605 9.994 -7.977 1.00 43.75 85 SER A O 1
ATOM 711 N N . ARG A 1 86 ? 17.190 7.823 -7.735 1.00 53.97 86 ARG A N 1
ATOM 712 C CA . ARG A 1 86 ? 18.424 8.029 -6.975 1.00 53.97 86 ARG A CA 1
ATOM 713 C C . ARG A 1 86 ? 19.341 6.823 -7.142 1.00 53.97 86 ARG A C 1
ATOM 715 O O . ARG A 1 86 ? 19.704 6.214 -6.143 1.00 53.97 86 ARG A O 1
ATOM 722 N N . SER A 1 87 ? 19.701 6.480 -8.380 1.00 52.97 87 SER A N 1
ATOM 723 C CA . SER A 1 87 ? 20.902 5.661 -8.538 1.00 52.97 87 SER A CA 1
ATOM 724 C C . SER A 1 87 ? 22.093 6.400 -7.914 1.00 52.97 87 SER A C 1
ATOM 726 O O . SER A 1 87 ? 22.084 7.638 -7.783 1.00 52.97 87 SER A O 1
ATOM 728 N N . ASN A 1 88 ? 23.149 5.665 -7.569 1.00 55.16 88 ASN A N 1
ATOM 729 C CA . ASN A 1 88 ? 24.412 6.242 -7.084 1.00 55.16 88 ASN A CA 1
ATOM 730 C C . ASN A 1 88 ? 24.955 7.389 -7.973 1.00 55.16 88 ASN A C 1
ATOM 732 O O . ASN A 1 88 ? 25.701 8.248 -7.496 1.00 55.16 88 ASN A O 1
ATOM 736 N N . LYS A 1 89 ? 24.506 7.478 -9.236 1.00 56.31 89 LYS A N 1
ATOM 737 C CA . LYS A 1 89 ? 24.781 8.551 -10.208 1.00 56.31 89 LYS A CA 1
ATOM 738 C C . LYS A 1 89 ? 24.514 9.974 -9.689 1.00 56.31 89 LYS A C 1
ATOM 740 O O . LYS A 1 89 ? 25.161 10.908 -10.161 1.00 56.31 89 LYS A O 1
ATOM 745 N N . TYR A 1 90 ? 23.599 10.168 -8.728 1.00 53.62 90 TYR A N 1
ATOM 746 C CA . TYR A 1 90 ? 23.240 11.497 -8.188 1.00 53.62 90 TYR A CA 1
ATOM 747 C C . TYR A 1 90 ? 23.495 11.671 -6.672 1.00 53.62 90 TYR A C 1
ATOM 749 O O . TYR A 1 90 ? 23.039 12.659 -6.073 1.00 53.62 90 TYR A O 1
ATOM 757 N N . GLY A 1 91 ? 24.253 10.751 -6.059 1.00 49.50 91 GLY A N 1
ATOM 758 C CA . GLY A 1 91 ? 24.822 10.866 -4.710 1.00 49.50 91 GLY A CA 1
ATOM 759 C C . GLY A 1 91 ? 23.797 10.910 -3.575 1.00 49.50 91 GLY A C 1
ATOM 760 O O . GLY A 1 91 ? 23.504 11.991 -3.048 1.00 49.5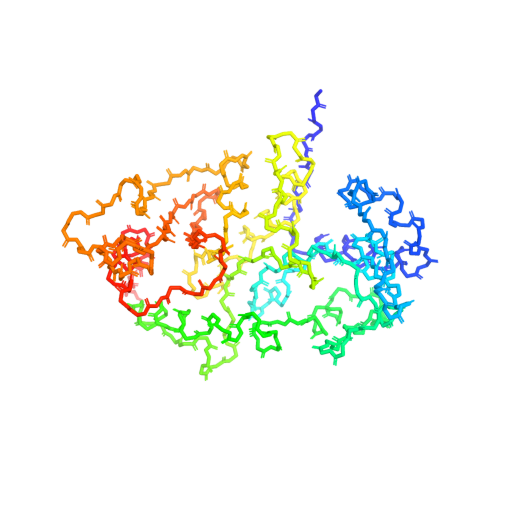0 91 GLY A O 1
ATOM 761 N N . ASP A 1 92 ? 23.254 9.752 -3.196 1.00 51.62 92 ASP A N 1
ATOM 762 C CA . ASP A 1 92 ? 22.541 9.576 -1.928 1.00 51.62 92 ASP A CA 1
ATOM 763 C C . ASP A 1 92 ? 23.043 8.318 -1.207 1.00 51.62 92 ASP A C 1
ATOM 765 O O . ASP A 1 92 ? 23.214 7.272 -1.818 1.00 51.62 92 ASP A O 1
ATOM 769 N N . GLU A 1 93 ? 23.316 8.451 0.090 1.00 45.09 93 GLU A N 1
ATOM 770 C CA . GLU A 1 93 ? 24.301 7.632 0.820 1.00 45.09 93 GLU A CA 1
ATOM 771 C C . GLU A 1 93 ? 23.681 6.517 1.690 1.00 45.09 93 GLU A C 1
ATOM 773 O O . GLU A 1 93 ? 24.392 5.849 2.429 1.00 45.09 93 GLU A O 1
ATOM 778 N N . ASN A 1 94 ? 22.356 6.317 1.663 1.00 46.72 94 ASN A N 1
ATOM 779 C CA . ASN A 1 94 ? 21.655 5.522 2.690 1.00 46.72 94 ASN A CA 1
ATOM 780 C C . ASN A 1 94 ? 20.712 4.432 2.156 1.00 46.72 94 ASN A C 1
ATOM 782 O O . ASN A 1 94 ? 19.749 4.062 2.837 1.00 46.72 94 ASN A O 1
ATOM 786 N N . PHE A 1 95 ? 20.946 3.918 0.950 1.00 50.84 95 PHE A N 1
ATOM 787 C CA . PHE A 1 95 ? 20.135 2.831 0.409 1.00 50.84 95 PHE A CA 1
ATOM 788 C C . PHE A 1 95 ? 20.989 1.830 -0.364 1.00 50.84 95 PHE A C 1
ATOM 790 O O . PHE A 1 95 ? 21.692 2.201 -1.297 1.00 50.84 95 PHE A O 1
ATOM 797 N N . ASN A 1 96 ? 20.898 0.559 0.027 1.00 54.16 96 ASN A N 1
ATOM 798 C CA . ASN A 1 96 ? 21.471 -0.540 -0.735 1.00 54.16 96 ASN A CA 1
ATOM 799 C C . ASN A 1 96 ? 20.502 -0.849 -1.877 1.00 54.16 96 ASN A C 1
ATOM 801 O O . ASN A 1 96 ? 19.401 -1.343 -1.621 1.00 54.16 96 ASN A O 1
ATOM 805 N N . GLU A 1 97 ? 20.884 -0.504 -3.107 1.00 56.59 97 GLU A N 1
ATOM 806 C CA . GLU A 1 97 ? 20.131 -0.890 -4.301 1.00 56.59 97 GLU A CA 1
ATOM 807 C C . GLU A 1 97 ? 19.938 -2.420 -4.299 1.00 56.59 97 GLU A C 1
ATOM 809 O O . GLU A 1 97 ? 20.894 -3.144 -3.998 1.00 56.59 97 GLU A O 1
ATOM 814 N N . PRO A 1 98 ? 18.719 -2.933 -4.566 1.00 57.12 98 PRO A N 1
ATOM 815 C CA . PRO A 1 98 ? 18.534 -4.371 -4.723 1.00 57.12 98 PRO A CA 1
ATOM 816 C C . PRO A 1 98 ? 19.426 -4.866 -5.864 1.00 57.12 98 PRO A C 1
ATOM 818 O O . PRO A 1 98 ? 19.635 -4.144 -6.839 1.00 57.12 98 PRO A O 1
ATOM 821 N N . ASP A 1 99 ? 19.943 -6.090 -5.761 1.00 61.72 99 ASP A N 1
ATOM 822 C CA . ASP A 1 99 ? 20.668 -6.686 -6.879 1.00 61.72 99 ASP A CA 1
ATOM 823 C C . ASP A 1 99 ? 19.679 -6.967 -8.016 1.00 61.72 99 ASP A C 1
ATOM 825 O O . ASP A 1 99 ? 18.868 -7.893 -7.953 1.00 61.72 99 ASP A O 1
ATOM 829 N N . LEU A 1 100 ? 19.721 -6.109 -9.033 1.00 62.22 100 LEU A N 1
ATOM 830 C CA . LEU A 1 100 ? 18.886 -6.202 -10.225 1.00 62.22 100 LEU A CA 1
ATOM 831 C C . LEU A 1 100 ? 19.470 -7.167 -11.274 1.00 62.22 100 LEU A C 1
ATOM 833 O O . LEU A 1 100 ? 18.840 -7.392 -12.303 1.00 62.22 100 LEU A O 1
ATOM 837 N N . ASN A 1 101 ? 20.646 -7.755 -11.017 1.00 60.47 101 ASN A N 1
ATOM 838 C CA . ASN A 1 101 ? 21.310 -8.750 -11.865 1.00 60.47 101 ASN A CA 1
ATOM 839 C C . ASN A 1 101 ? 20.951 -10.194 -11.458 1.00 60.47 101 ASN A C 1
ATOM 841 O O . ASN A 1 101 ? 21.702 -11.137 -11.704 1.00 60.47 101 ASN A O 1
ATOM 845 N N . SER A 1 102 ? 19.810 -10.389 -10.794 1.00 54.59 102 SER A N 1
ATOM 846 C CA . SER A 1 102 ? 19.414 -11.631 -10.128 1.00 54.59 102 SER A CA 1
ATOM 847 C C . SER A 1 102 ? 19.019 -12.767 -11.088 1.00 54.59 102 SER A C 1
ATOM 849 O O . SER A 1 102 ? 17.948 -13.339 -10.936 1.00 54.59 102 SER A O 1
ATOM 851 N N . ASN A 1 103 ? 19.835 -13.098 -12.097 1.00 60.06 103 ASN A N 1
ATOM 852 C CA . ASN A 1 103 ? 19.637 -14.188 -13.066 1.00 60.06 103 ASN A CA 1
ATOM 853 C C . ASN A 1 103 ? 18.147 -14.464 -13.377 1.00 60.06 103 ASN A C 1
ATOM 855 O O . ASN A 1 103 ? 17.622 -15.534 -13.065 1.00 60.06 103 ASN A O 1
ATOM 859 N N . TYR A 1 104 ? 17.497 -13.451 -13.960 1.00 63.41 104 TYR A N 1
ATOM 860 C CA . TYR A 1 104 ? 16.262 -13.506 -14.753 1.00 63.41 104 TYR A CA 1
ATOM 861 C C . TYR A 1 104 ? 14.960 -14.014 -14.107 1.00 63.41 104 TYR A C 1
ATOM 863 O O . TYR A 1 104 ? 14.003 -14.239 -14.846 1.00 63.41 104 TYR A O 1
ATOM 871 N N . ASN A 1 105 ? 14.868 -14.178 -12.781 1.00 71.56 105 ASN A N 1
ATOM 872 C CA . ASN A 1 105 ? 13.609 -14.601 -12.149 1.00 71.56 105 ASN A CA 1
ATOM 873 C C . ASN A 1 105 ? 13.073 -13.603 -11.098 1.00 71.56 105 ASN A C 1
ATOM 875 O O . ASN A 1 105 ? 13.832 -12.945 -10.382 1.00 71.56 105 ASN A O 1
ATOM 879 N N . TYR A 1 106 ? 11.741 -13.511 -11.019 1.00 72.44 106 TYR A N 1
ATOM 880 C CA . TYR A 1 106 ? 10.989 -12.662 -10.093 1.00 72.44 106 TYR A CA 1
ATOM 881 C C . TYR A 1 106 ? 11.273 -13.006 -8.628 1.00 72.44 106 TYR A C 1
ATOM 883 O O . TYR A 1 106 ? 11.350 -12.104 -7.803 1.00 72.44 106 TYR A O 1
ATOM 891 N N . GLU A 1 107 ? 11.431 -14.288 -8.295 1.00 73.00 107 GLU A N 1
ATOM 892 C CA . GLU A 1 107 ? 11.651 -14.760 -6.922 1.00 73.00 107 GLU A CA 1
ATOM 893 C C . GLU A 1 107 ? 12.938 -14.182 -6.320 1.00 73.00 107 GLU A C 1
ATOM 895 O O . GLU A 1 107 ? 12.903 -13.618 -5.233 1.00 73.00 107 GLU A O 1
ATOM 900 N N . LYS A 1 108 ? 14.051 -14.202 -7.057 1.00 72.12 108 LYS A N 1
ATOM 901 C CA . LYS A 1 108 ? 15.335 -13.651 -6.605 1.00 72.12 108 LYS A CA 1
ATOM 902 C C . LYS A 1 108 ? 15.319 -12.130 -6.523 1.00 72.12 108 LYS A C 1
ATOM 904 O O . LYS A 1 108 ? 15.859 -11.563 -5.575 1.00 72.12 108 LYS A O 1
ATOM 909 N N . TYR A 1 109 ? 14.680 -11.467 -7.491 1.00 71.25 109 TYR A N 1
ATOM 910 C CA . TYR A 1 109 ? 14.418 -10.030 -7.392 1.00 71.25 109 TYR A CA 1
ATOM 911 C C . TYR A 1 109 ? 13.586 -9.729 -6.139 1.00 71.25 109 TYR A C 1
ATOM 913 O O . TYR A 1 109 ? 13.839 -8.763 -5.422 1.00 71.25 109 TYR A O 1
ATOM 921 N N . ALA A 1 110 ? 12.596 -10.574 -5.853 1.00 69.06 110 ALA A N 1
ATOM 922 C CA . ALA A 1 110 ? 11.716 -10.376 -4.726 1.00 69.06 110 ALA A CA 1
ATOM 923 C C . ALA A 1 110 ? 12.427 -10.596 -3.377 1.00 69.06 110 ALA A C 1
ATOM 925 O O . ALA A 1 110 ? 12.199 -9.843 -2.432 1.00 69.06 110 ALA A O 1
ATOM 926 N N . GLU A 1 111 ? 13.319 -11.580 -3.287 1.00 69.56 111 GLU A N 1
ATOM 927 C CA . GLU A 1 111 ? 14.159 -11.815 -2.108 1.00 69.56 111 GLU A CA 1
ATOM 928 C C . GLU A 1 111 ? 15.099 -10.640 -1.810 1.00 69.56 111 GLU A C 1
ATOM 930 O O . GLU A 1 111 ? 15.300 -10.292 -0.644 1.00 69.56 111 GLU A O 1
ATOM 935 N N . SER A 1 112 ? 15.658 -10.009 -2.850 1.00 64.44 112 SER A N 1
ATOM 936 C CA . SER A 1 112 ? 16.572 -8.871 -2.701 1.00 64.44 112 SER A CA 1
ATOM 937 C C . SER A 1 112 ? 15.852 -7.544 -2.434 1.00 64.44 112 SER A C 1
ATOM 939 O O . SER A 1 112 ? 16.467 -6.579 -1.967 1.00 64.44 112 SER A O 1
ATOM 941 N N . PHE A 1 113 ? 14.543 -7.476 -2.694 1.00 65.12 113 PHE A N 1
ATOM 942 C CA . PHE A 1 113 ? 13.769 -6.255 -2.535 1.00 65.12 113 PHE A CA 1
ATOM 943 C C . PHE A 1 113 ? 13.611 -5.861 -1.052 1.00 65.12 113 PHE A C 1
ATOM 945 O O . PHE A 1 113 ? 13.364 -6.710 -0.192 1.00 65.12 113 PHE A O 1
ATOM 952 N N . PRO A 1 114 ? 13.676 -4.560 -0.706 1.00 60.94 114 PRO A N 1
ATOM 953 C CA . PRO A 1 114 ? 13.434 -4.114 0.659 1.00 60.94 114 PRO A CA 1
ATOM 954 C C . PRO A 1 114 ? 12.017 -4.463 1.144 1.00 60.94 114 PRO A C 1
ATOM 956 O O . PRO A 1 114 ? 11.021 -3.883 0.709 1.00 60.94 114 PRO A O 1
ATOM 959 N N . THR A 1 115 ? 11.919 -5.394 2.087 1.00 64.25 115 THR A N 1
ATOM 960 C CA . THR A 1 115 ? 10.662 -5.917 2.624 1.00 64.25 115 THR A CA 1
ATOM 961 C C . THR A 1 115 ? 10.278 -5.228 3.936 1.00 64.25 115 THR A C 1
ATOM 963 O O . THR A 1 115 ? 10.889 -4.238 4.355 1.00 64.25 115 THR A O 1
ATOM 966 N N . TYR A 1 116 ? 9.249 -5.764 4.600 1.00 66.00 116 TYR A N 1
ATOM 967 C CA . TYR A 1 116 ? 8.821 -5.358 5.937 1.00 66.00 116 TYR A CA 1
ATOM 968 C C . TYR A 1 116 ? 9.985 -5.259 6.943 1.00 66.00 116 TYR A C 1
ATOM 970 O O . TYR A 1 116 ? 10.060 -4.298 7.711 1.00 66.00 116 TYR A O 1
ATOM 978 N N . ASP A 1 117 ? 10.926 -6.205 6.884 1.00 66.38 117 ASP A N 1
ATOM 979 C CA . ASP A 1 117 ? 12.016 -6.329 7.857 1.00 66.38 117 ASP A CA 1
ATOM 980 C C . ASP A 1 117 ? 13.229 -5.462 7.515 1.00 66.38 117 ASP A C 1
ATOM 982 O O . ASP A 1 117 ? 13.969 -5.018 8.397 1.00 66.38 117 ASP A O 1
ATOM 986 N N . THR A 1 118 ? 13.445 -5.191 6.228 1.00 68.38 118 THR A N 1
ATOM 987 C CA . THR A 1 118 ? 14.670 -4.544 5.751 1.00 68.38 118 THR A CA 1
ATOM 988 C C . THR A 1 118 ? 14.472 -3.056 5.463 1.00 68.38 118 THR A C 1
ATOM 990 O O . THR A 1 118 ? 15.405 -2.275 5.659 1.00 68.38 118 THR A O 1
ATOM 993 N N . HIS A 1 119 ? 13.257 -2.611 5.119 1.00 71.75 119 HIS A N 1
ATOM 994 C CA . HIS A 1 119 ? 12.996 -1.218 4.753 1.00 71.75 119 HIS A CA 1
ATOM 995 C C . HIS A 1 119 ? 12.608 -0.320 5.945 1.00 71.75 119 HIS A C 1
ATOM 997 O O . HIS A 1 119 ? 11.674 -0.594 6.702 1.00 71.75 119 HIS A O 1
ATOM 1003 N N . ASN A 1 120 ? 13.264 0.841 6.069 1.00 72.81 120 ASN A N 1
ATOM 1004 C CA . ASN A 1 120 ? 13.066 1.785 7.180 1.00 72.81 120 ASN A CA 1
ATOM 1005 C C . ASN A 1 120 ? 11.630 2.318 7.319 1.00 72.81 120 ASN A C 1
ATOM 1007 O O . ASN A 1 120 ? 11.217 2.670 8.425 1.00 72.81 120 ASN A O 1
ATOM 1011 N N . PHE A 1 121 ? 10.864 2.406 6.225 1.00 75.38 121 PHE A N 1
ATOM 1012 C CA . PHE A 1 121 ? 9.444 2.765 6.312 1.00 75.38 121 PHE A CA 1
ATOM 1013 C C . PHE A 1 121 ? 8.670 1.716 7.114 1.00 75.38 121 PHE A C 1
ATOM 1015 O O . PHE A 1 121 ? 8.009 2.070 8.086 1.00 75.38 121 PHE A O 1
ATOM 1022 N N . TRP A 1 122 ? 8.803 0.438 6.758 1.00 75.00 122 TRP A N 1
ATOM 1023 C CA . TRP A 1 122 ? 8.069 -0.651 7.397 1.00 75.00 122 TRP A CA 1
ATOM 1024 C C . TRP A 1 122 ? 8.518 -0.887 8.836 1.00 75.00 122 TRP A C 1
ATOM 1026 O O . TRP A 1 122 ? 7.667 -1.044 9.707 1.00 75.00 122 TRP A O 1
ATOM 1036 N N . LYS A 1 123 ? 9.814 -0.724 9.133 1.00 78.44 123 LYS A N 1
ATOM 1037 C CA . LYS A 1 123 ? 10.319 -0.700 10.518 1.00 78.44 123 LYS A CA 1
ATOM 1038 C C . LYS A 1 123 ? 9.599 0.326 11.399 1.00 78.44 123 LYS A C 1
ATOM 1040 O O . LYS A 1 123 ? 9.340 0.049 12.564 1.00 78.44 123 LYS A O 1
ATOM 1045 N N . LYS A 1 124 ? 9.232 1.496 10.859 1.00 81.69 124 LYS A N 1
ATOM 1046 C CA . LYS A 1 124 ? 8.444 2.500 11.601 1.00 81.69 124 LYS A CA 1
ATOM 1047 C C . LYS A 1 124 ? 6.989 2.078 11.787 1.00 81.69 124 LYS A C 1
ATOM 1049 O O . LYS A 1 124 ? 6.388 2.452 12.785 1.00 81.69 124 LYS A O 1
ATOM 1054 N N . GLN A 1 125 ? 6.426 1.325 10.844 1.00 83.44 125 GLN A N 1
ATOM 1055 C CA . GLN A 1 125 ? 5.056 0.811 10.929 1.00 83.44 125 GLN A CA 1
ATOM 1056 C C . GLN A 1 125 ? 4.941 -0.425 11.840 1.00 83.44 125 GLN A C 1
ATOM 1058 O O . GLN A 1 125 ? 3.840 -0.716 12.299 1.00 83.44 125 GLN A O 1
ATOM 1063 N N . LYS A 1 126 ? 6.054 -1.124 12.122 1.00 84.81 126 LYS A N 1
ATOM 1064 C CA . LYS A 1 126 ? 6.089 -2.420 12.821 1.00 84.81 126 LYS A CA 1
ATOM 1065 C C . LYS A 1 126 ? 5.250 -2.454 14.096 1.00 84.81 126 LYS A C 1
ATOM 1067 O O . LYS A 1 126 ? 4.300 -3.222 14.173 1.00 84.81 126 LYS A O 1
ATOM 1072 N N . ASN A 1 127 ? 5.528 -1.556 15.041 1.00 89.06 127 ASN A N 1
ATOM 1073 C CA . ASN A 1 127 ? 4.813 -1.534 16.320 1.00 89.06 127 ASN A CA 1
ATOM 1074 C C . ASN A 1 127 ? 3.311 -1.277 16.142 1.00 89.06 127 ASN A C 1
ATOM 1076 O O . ASN A 1 127 ? 2.502 -1.807 16.887 1.00 89.06 127 ASN A O 1
ATOM 1080 N N . TRP A 1 128 ? 2.919 -0.456 15.164 1.00 91.56 128 TRP A N 1
ATOM 1081 C CA . TRP A 1 128 ? 1.505 -0.205 14.884 1.00 91.56 128 TRP A CA 1
ATOM 1082 C C . TRP A 1 128 ? 0.802 -1.452 14.339 1.00 91.56 128 TRP A C 1
ATOM 1084 O O . TRP A 1 128 ? -0.308 -1.769 14.761 1.00 91.56 128 TRP A O 1
ATOM 1094 N N . ILE A 1 129 ? 1.459 -2.175 13.435 1.00 89.56 129 ILE A N 1
ATOM 1095 C CA . ILE A 1 129 ? 0.921 -3.409 12.869 1.00 89.56 129 ILE A CA 1
ATOM 1096 C C . ILE A 1 129 ? 0.832 -4.498 13.941 1.00 89.56 129 ILE A C 1
ATOM 1098 O O . ILE A 1 129 ? -0.193 -5.170 14.026 1.00 89.56 129 ILE A O 1
ATOM 1102 N N . ASP A 1 130 ? 1.850 -4.638 14.790 1.00 90.62 130 ASP A N 1
ATOM 1103 C CA . ASP A 1 130 ? 1.834 -5.601 15.892 1.00 90.62 130 ASP A CA 1
ATOM 1104 C C . ASP A 1 130 ? 0.640 -5.369 16.826 1.00 90.62 130 ASP A C 1
ATOM 1106 O O . ASP A 1 130 ? -0.069 -6.324 17.131 1.00 90.62 130 ASP A O 1
ATOM 1110 N N . ARG A 1 131 ? 0.328 -4.112 17.177 1.00 93.81 131 ARG A N 1
ATOM 1111 C CA . ARG A 1 131 ? -0.854 -3.785 17.997 1.00 93.81 131 ARG A CA 1
ATOM 1112 C C . ARG A 1 131 ? -2.178 -4.201 17.347 1.00 93.81 131 ARG A C 1
ATOM 1114 O O . ARG A 1 131 ? -3.098 -4.609 18.051 1.00 93.81 131 ARG A O 1
ATOM 1121 N N . ILE A 1 132 ? -2.293 -4.147 16.014 1.00 92.62 132 ILE A N 1
ATOM 1122 C CA . ILE A 1 132 ? -3.477 -4.672 15.301 1.00 92.62 132 ILE A CA 1
ATOM 1123 C C . ILE A 1 132 ? -3.572 -6.192 15.465 1.00 92.62 132 ILE A C 1
ATOM 1125 O O . ILE A 1 132 ? -4.658 -6.721 15.694 1.00 92.62 132 ILE A O 1
ATOM 1129 N N . PHE A 1 133 ? -2.453 -6.903 15.322 1.00 90.81 133 PHE A N 1
ATOM 1130 C CA . PHE A 1 133 ? -2.432 -8.358 15.472 1.00 90.81 133 PHE A CA 1
ATOM 1131 C C . PHE A 1 133 ? -2.721 -8.779 16.914 1.00 90.81 133 PHE A C 1
ATOM 1133 O O . PHE A 1 133 ? -3.548 -9.666 17.111 1.00 90.81 133 PHE A O 1
ATOM 1140 N N . GLU A 1 134 ? -2.129 -8.102 17.899 1.00 92.69 134 GLU A N 1
ATOM 1141 C CA . GLU A 1 134 ? -2.413 -8.295 19.325 1.00 92.69 134 GLU A CA 1
ATOM 1142 C C . GLU A 1 134 ? -3.898 -8.093 19.634 1.00 92.69 134 GLU A C 1
ATOM 1144 O O . GLU A 1 134 ? -4.522 -8.970 20.228 1.00 92.69 134 GLU A O 1
ATOM 1149 N N . PHE A 1 135 ? -4.490 -6.985 19.169 1.00 93.50 135 PHE A N 1
ATOM 1150 C CA . PHE A 1 135 ? -5.918 -6.703 19.348 1.00 93.50 135 PHE A CA 1
ATOM 1151 C C . PHE A 1 135 ? -6.816 -7.808 18.773 1.00 93.50 135 PHE A C 1
ATOM 1153 O O . PHE A 1 135 ? -7.877 -8.109 19.315 1.00 93.50 135 PHE A O 1
ATOM 1160 N N . LEU A 1 136 ? -6.392 -8.425 17.671 1.00 91.38 136 LEU A N 1
ATOM 1161 C CA . LEU A 1 136 ? -7.114 -9.515 17.019 1.00 91.38 136 LEU A CA 1
ATOM 1162 C C . LEU A 1 136 ? -6.735 -10.906 17.549 1.00 91.38 136 LEU A C 1
ATOM 1164 O O . LEU A 1 136 ? -7.127 -11.896 16.926 1.00 91.38 136 LEU A O 1
ATOM 1168 N N . GLU A 1 137 ? -5.989 -10.985 18.656 1.00 91.62 137 GLU A N 1
ATOM 1169 C CA . GLU A 1 137 ? -5.513 -12.227 19.283 1.00 91.62 137 GLU A CA 1
ATOM 1170 C C . GLU A 1 137 ? -4.704 -13.105 18.309 1.00 91.62 137 GLU A C 1
ATOM 1172 O O . GLU A 1 137 ? -4.863 -14.326 18.226 1.00 91.62 137 GLU A O 1
ATOM 1177 N N . LYS A 1 138 ? -3.845 -12.468 17.508 1.00 85.88 138 LYS A N 1
ATOM 1178 C CA . LYS A 1 138 ? -2.968 -13.120 16.529 1.00 85.88 138 LYS A CA 1
ATOM 1179 C C . LYS A 1 138 ? -1.507 -12.946 16.900 1.00 85.88 138 LYS A C 1
ATOM 1181 O O . LYS A 1 138 ? -1.109 -11.986 17.548 1.00 85.88 138 LYS A O 1
ATOM 1186 N N . GLU A 1 139 ? -0.697 -13.870 16.401 1.00 86.06 139 GLU A N 1
ATOM 1187 C CA . GLU A 1 139 ? 0.756 -13.800 16.513 1.00 86.06 139 GLU A CA 1
ATOM 1188 C C . GLU A 1 139 ? 1.290 -12.559 15.800 1.00 86.06 139 GLU A C 1
ATOM 1190 O O . GLU A 1 139 ? 0.953 -12.310 14.638 1.00 86.06 139 GLU A O 1
ATOM 1195 N N . LYS A 1 140 ? 2.128 -11.794 16.497 1.00 85.94 140 LYS A N 1
ATOM 1196 C CA . LYS A 1 140 ? 2.692 -10.555 15.973 1.00 85.94 140 LYS A CA 1
ATOM 1197 C C . LYS A 1 140 ? 3.598 -10.851 14.781 1.00 85.94 140 LYS A C 1
ATOM 1199 O O . LYS A 1 140 ? 4.466 -11.723 14.889 1.00 85.94 140 LYS A O 1
ATOM 1204 N N . PRO A 1 141 ? 3.472 -10.099 13.675 1.00 79.31 141 PRO A N 1
ATOM 1205 C CA . PRO A 1 141 ? 4.391 -10.191 12.551 1.00 79.31 141 PRO A CA 1
ATOM 1206 C C . PRO A 1 141 ? 5.851 -10.038 12.943 1.00 79.31 141 PRO A C 1
ATOM 1208 O O . PRO A 1 141 ? 6.733 -10.550 12.274 1.00 79.31 141 PRO A O 1
ATOM 1211 N N . SER A 1 142 ? 6.123 -9.320 14.026 1.00 77.44 142 SER A N 1
ATOM 1212 C CA . SER A 1 142 ? 7.488 -9.016 14.402 1.00 77.44 142 SER A CA 1
ATOM 1213 C C . SER A 1 142 ? 8.198 -10.028 15.297 1.00 77.44 142 SER A C 1
ATOM 1215 O O . SER A 1 142 ? 9.414 -9.921 15.465 1.00 77.44 142 SER A O 1
ATOM 1217 N N . GLU A 1 143 ? 7.459 -10.989 15.854 1.00 72.38 143 GLU A N 1
ATOM 1218 C CA . GLU A 1 143 ? 7.983 -12.054 16.719 1.00 72.38 143 GLU A CA 1
ATOM 1219 C C . GLU A 1 143 ? 8.256 -13.356 15.934 1.00 72.38 143 GLU A C 1
ATOM 1221 O O . GLU A 1 143 ? 8.856 -14.285 16.471 1.00 72.38 143 GLU A O 1
ATOM 1226 N N . LYS A 1 144 ? 7.844 -13.441 14.656 1.00 60.72 144 LYS A N 1
ATOM 1227 C CA . LYS A 1 144 ? 7.984 -14.620 13.774 1.00 60.72 144 LYS A CA 1
ATOM 1228 C C . LYS A 1 144 ? 8.205 -14.208 12.311 1.00 60.72 144 LYS A C 1
ATOM 1230 O O . LYS A 1 144 ? 8.003 -13.059 11.962 1.00 60.72 144 LYS A O 1
ATOM 1235 N N . HIS A 1 145 ? 8.512 -15.151 11.414 1.00 62.91 145 HIS A N 1
ATOM 1236 C CA . HIS A 1 145 ? 8.567 -14.934 9.952 1.00 62.91 145 HIS A CA 1
ATOM 1237 C C . HIS A 1 145 ? 7.184 -14.666 9.294 1.00 62.91 145 HIS A C 1
ATOM 1239 O O . HIS A 1 145 ? 6.947 -15.058 8.154 1.00 62.91 145 HIS A O 1
ATOM 1245 N N . ILE A 1 146 ? 6.233 -14.048 10.004 1.00 62.47 146 ILE A N 1
ATOM 1246 C CA . ILE A 1 146 ? 4.892 -13.730 9.494 1.00 62.47 146 ILE A CA 1
ATOM 1247 C C . ILE A 1 146 ? 4.922 -12.303 8.956 1.00 62.47 146 ILE A C 1
ATOM 1249 O O . ILE A 1 146 ? 5.156 -11.367 9.708 1.00 62.47 146 ILE A O 1
ATOM 1253 N N . LYS A 1 147 ? 4.624 -12.105 7.673 1.00 66.75 147 LYS A N 1
ATOM 1254 C CA . LYS A 1 147 ? 4.589 -10.767 7.068 1.00 66.75 147 LYS A CA 1
ATOM 1255 C C . LYS A 1 147 ? 3.130 -10.318 6.858 1.00 66.75 147 LYS A C 1
ATOM 1257 O O . LYS A 1 147 ? 2.308 -11.093 6.366 1.00 66.75 147 LYS A O 1
ATOM 1262 N N . PRO A 1 148 ? 2.745 -9.088 7.238 1.00 63.28 148 PRO A N 1
ATOM 1263 C CA . PRO A 1 148 ? 1.387 -8.592 7.022 1.00 63.28 148 PRO A CA 1
ATOM 1264 C C . PRO A 1 148 ? 1.152 -8.317 5.528 1.00 63.28 148 PRO A C 1
ATOM 1266 O O . PRO A 1 148 ? 2.072 -7.896 4.826 1.00 63.28 148 PRO A O 1
ATOM 1269 N N . PHE A 1 149 ? -0.084 -8.470 5.039 1.00 65.12 149 PHE A N 1
ATOM 1270 C CA . PHE A 1 149 ? -0.471 -7.864 3.758 1.00 65.12 149 PHE A CA 1
ATOM 1271 C C . PHE A 1 149 ? -0.662 -6.369 3.982 1.00 65.12 149 PHE A C 1
ATOM 1273 O O . PHE A 1 149 ? -1.709 -5.936 4.460 1.00 65.12 149 PHE A O 1
ATOM 1280 N N . ALA A 1 150 ? 0.373 -5.590 3.686 1.00 60.06 150 ALA A N 1
ATOM 1281 C CA . ALA A 1 150 ? 0.331 -4.139 3.753 1.00 60.06 150 ALA A CA 1
ATOM 1282 C C . ALA A 1 150 ? 0.707 -3.525 2.405 1.00 60.06 150 ALA A C 1
ATOM 1284 O O . ALA A 1 150 ? 1.661 -3.950 1.772 1.00 60.06 150 ALA A O 1
ATOM 1285 N N . ILE A 1 151 ? -0.020 -2.522 1.947 1.00 63.34 151 ILE A N 1
ATOM 1286 C CA . ILE A 1 151 ? 0.256 -1.859 0.687 1.00 63.34 151 ILE A CA 1
ATOM 1287 C C . ILE A 1 151 ? 0.682 -0.424 0.941 1.00 63.34 151 ILE A C 1
ATOM 1289 O O . ILE A 1 151 ? -0.010 0.342 1.612 1.00 63.34 151 ILE A O 1
ATOM 1293 N N . GLU A 1 152 ? 1.847 -0.069 0.412 1.00 65.31 152 GLU A N 1
ATOM 1294 C CA . GLU A 1 152 ? 2.346 1.305 0.406 1.00 65.31 152 GLU A CA 1
ATOM 1295 C C . GLU A 1 152 ? 2.750 1.681 -1.019 1.00 65.31 152 GLU A C 1
ATOM 1297 O O . GLU A 1 152 ? 3.259 0.865 -1.789 1.00 65.31 152 GLU A O 1
ATOM 1302 N N . ILE A 1 153 ? 2.469 2.931 -1.376 1.00 61.38 153 ILE A N 1
ATOM 1303 C CA . ILE A 1 153 ? 3.106 3.576 -2.510 1.00 61.38 153 ILE A CA 1
ATOM 1304 C C . ILE A 1 153 ? 4.387 4.155 -1.943 1.00 61.38 153 ILE A C 1
ATOM 1306 O O . ILE A 1 153 ? 4.366 5.180 -1.260 1.00 61.38 153 ILE A O 1
ATOM 1310 N N . CYS A 1 154 ? 5.490 3.447 -2.158 1.00 56.19 154 CYS A N 1
ATOM 1311 C CA . CYS A 1 154 ? 6.781 3.822 -1.616 1.00 56.19 154 CYS A CA 1
ATOM 1312 C C . CYS A 1 154 ? 7.570 4.546 -2.708 1.00 56.19 154 CYS A C 1
ATOM 1314 O O . CYS A 1 154 ? 8.165 3.894 -3.568 1.00 56.19 154 CYS A O 1
ATOM 1316 N N . PRO A 1 155 ? 7.591 5.890 -2.720 1.00 50.84 155 PRO A N 1
ATOM 1317 C CA . PRO A 1 155 ? 8.472 6.598 -3.623 1.00 50.84 155 PRO A CA 1
ATOM 1318 C C . PRO A 1 155 ? 9.918 6.429 -3.159 1.00 50.84 155 PRO A C 1
ATOM 1320 O O . PRO A 1 155 ? 10.267 6.880 -2.066 1.00 50.84 155 PRO A O 1
ATOM 1323 N N . TRP A 1 156 ? 10.776 5.831 -3.982 1.00 52.19 156 TRP A N 1
ATOM 1324 C CA . TRP A 1 156 ? 12.210 5.712 -3.690 1.00 52.19 156 TRP A CA 1
ATOM 1325 C C . TRP A 1 156 ? 12.866 7.095 -3.567 1.00 52.19 156 TRP A C 1
ATOM 1327 O O . TRP A 1 156 ? 13.207 7.753 -4.534 1.00 52.19 156 TRP A O 1
ATOM 1337 N N . GLY A 1 157 ? 13.009 7.635 -2.361 1.00 47.59 157 GLY A N 1
ATOM 1338 C CA . GLY A 1 157 ? 13.682 8.926 -2.190 1.00 47.59 157 GLY A CA 1
ATOM 1339 C C . GLY A 1 157 ? 12.964 10.143 -2.808 1.00 47.59 157 GLY A C 1
ATOM 1340 O O . GLY A 1 157 ? 13.576 11.209 -2.918 1.00 47.59 157 GLY A O 1
ATOM 1341 N N . SER A 1 158 ? 11.670 10.082 -3.154 1.00 44.94 158 SER A N 1
ATOM 1342 C CA . SER A 1 158 ? 10.925 11.277 -3.599 1.00 44.94 158 SER A CA 1
ATOM 1343 C C . SER A 1 158 ? 9.961 11.802 -2.552 1.00 44.94 158 SER A C 1
ATOM 1345 O O . SER A 1 158 ? 8.892 11.254 -2.300 1.00 44.94 158 SER A O 1
ATOM 1347 N N . LYS A 1 159 ? 10.286 12.997 -2.044 1.00 47.53 159 LYS A N 1
ATOM 1348 C CA . LYS A 1 159 ? 9.346 13.856 -1.308 1.00 47.53 159 LYS A CA 1
ATOM 1349 C C . LYS A 1 159 ? 8.145 14.294 -2.171 1.00 47.53 159 LYS A C 1
ATOM 1351 O O . LYS A 1 159 ? 7.199 14.864 -1.639 1.00 47.53 159 LYS A O 1
ATOM 1356 N N . LYS A 1 160 ? 8.175 14.096 -3.500 1.00 47.34 160 LYS A N 1
ATOM 1357 C CA . LYS A 1 160 ? 7.191 14.655 -4.445 1.00 47.34 160 LYS A CA 1
ATOM 1358 C C . LYS A 1 160 ? 6.042 13.716 -4.802 1.00 47.34 160 LYS A C 1
ATOM 1360 O O . LYS A 1 160 ? 5.031 14.226 -5.271 1.00 47.34 160 LYS A O 1
ATOM 1365 N N . PHE A 1 161 ? 6.115 12.407 -4.548 1.00 49.59 161 PHE A N 1
ATOM 1366 C CA . PHE A 1 161 ? 4.967 11.532 -4.843 1.00 49.59 161 PHE A CA 1
ATOM 1367 C C . PHE A 1 161 ? 3.766 11.802 -3.923 1.00 49.59 161 PHE A C 1
ATOM 1369 O O . PHE A 1 161 ? 2.621 11.607 -4.314 1.00 49.59 161 PHE A O 1
ATOM 1376 N N . GLN A 1 162 ? 4.004 12.428 -2.764 1.00 46.94 162 GLN A N 1
ATOM 1377 C CA . GLN A 1 162 ? 2.957 13.042 -1.937 1.00 46.94 162 GLN A CA 1
ATOM 1378 C C . GLN A 1 162 ? 2.097 14.076 -2.699 1.00 46.94 162 GLN A C 1
ATOM 1380 O O . GLN A 1 162 ? 1.026 14.446 -2.225 1.00 46.94 162 GLN A O 1
ATOM 1385 N N . LYS A 1 163 ? 2.562 14.561 -3.861 1.00 54.47 163 LYS A N 1
ATOM 1386 C CA . LYS A 1 163 ? 1.864 15.515 -4.733 1.00 54.47 163 LYS A CA 1
ATOM 1387 C C . LYS A 1 163 ? 1.291 14.880 -6.003 1.00 54.47 163 LYS A C 1
ATOM 1389 O O . LYS A 1 163 ? 0.758 15.627 -6.824 1.00 54.47 163 LYS A O 1
ATOM 1394 N N . LEU A 1 164 ? 1.411 13.562 -6.204 1.00 60.19 164 LEU A N 1
ATOM 1395 C CA . LEU A 1 164 ? 0.889 12.943 -7.418 1.00 60.19 164 LEU A CA 1
ATOM 1396 C C . LEU A 1 164 ? -0.641 13.023 -7.418 1.00 60.19 164 LEU A C 1
ATOM 1398 O O . LEU A 1 164 ? -1.315 12.455 -6.560 1.00 60.19 164 LEU A O 1
ATOM 1402 N N . LYS A 1 165 ? -1.190 13.774 -8.371 1.00 69.06 165 LYS A N 1
ATOM 1403 C CA . LYS A 1 165 ? -2.634 13.904 -8.554 1.00 69.06 165 LYS A CA 1
ATOM 1404 C C . LYS A 1 165 ? -3.107 12.781 -9.467 1.00 69.06 165 LYS A C 1
ATOM 1406 O O . LYS A 1 165 ? -3.066 12.929 -10.681 1.00 69.06 165 LYS A O 1
ATOM 1411 N N . ILE A 1 166 ? -3.559 11.686 -8.867 1.00 73.75 166 ILE A N 1
ATOM 1412 C CA . ILE A 1 166 ? -4.144 10.558 -9.600 1.00 73.75 166 ILE A CA 1
ATOM 1413 C C . ILE A 1 166 ? -5.506 11.004 -10.133 1.00 73.75 166 ILE A C 1
ATOM 1415 O O . ILE A 1 166 ? -6.411 11.292 -9.339 1.00 73.75 166 ILE A O 1
ATOM 1419 N N . LYS A 1 167 ? -5.641 11.110 -11.456 1.00 79.25 167 LYS A N 1
ATOM 1420 C CA . LYS A 1 167 ? -6.919 11.404 -12.126 1.00 79.25 167 LYS A CA 1
ATOM 1421 C C . LYS A 1 167 ? -7.777 10.135 -12.211 1.00 79.25 167 LYS A C 1
ATOM 1423 O O . LYS A 1 167 ? -7.313 9.056 -11.873 1.00 79.25 167 LYS A O 1
ATOM 1428 N N . LYS A 1 168 ? -9.055 10.261 -12.582 1.00 76.56 168 LYS A N 1
ATOM 1429 C CA . LYS A 1 168 ? -9.976 9.107 -12.683 1.00 76.56 168 LYS A CA 1
ATOM 1430 C C . LYS A 1 168 ? -9.609 8.168 -13.835 1.00 76.56 168 LYS A C 1
ATOM 1432 O O . LYS A 1 168 ? -9.829 6.974 -13.733 1.00 76.56 168 LYS A O 1
ATOM 1437 N N . ASP A 1 169 ? -9.048 8.727 -14.891 1.00 81.38 169 ASP A N 1
ATOM 1438 C CA . ASP A 1 169 ? -8.600 8.088 -16.126 1.00 81.38 169 ASP A CA 1
ATOM 1439 C C . ASP A 1 169 ? -7.078 7.873 -16.158 1.00 81.38 169 ASP A C 1
ATOM 1441 O O . ASP A 1 169 ? -6.500 7.672 -17.222 1.00 81.38 169 ASP A O 1
ATOM 1445 N N . ASP A 1 170 ? -6.413 7.951 -15.001 1.00 81.88 170 ASP A N 1
ATOM 1446 C CA . ASP A 1 170 ? -4.975 7.716 -14.898 1.00 81.88 170 ASP A CA 1
ATOM 1447 C C . ASP A 1 170 ? -4.673 6.234 -15.197 1.00 81.88 170 ASP A C 1
ATOM 1449 O O . ASP A 1 170 ? -5.196 5.373 -14.480 1.00 81.88 170 ASP A O 1
ATOM 1453 N N . PRO A 1 171 ? -3.828 5.912 -16.199 1.00 82.06 171 PRO A N 1
ATOM 1454 C CA . PRO A 1 171 ? -3.454 4.534 -16.531 1.00 82.06 171 PRO A CA 1
ATOM 1455 C C . PRO A 1 171 ? -2.899 3.738 -15.344 1.00 82.06 171 PRO A C 1
ATOM 1457 O O . PRO A 1 171 ? -2.975 2.512 -15.330 1.00 82.06 171 PRO A O 1
ATOM 1460 N N . LEU A 1 172 ? -2.381 4.423 -14.314 1.00 80.75 172 LEU A N 1
ATOM 1461 C CA . LEU A 1 172 ? -1.955 3.789 -13.068 1.00 80.75 172 LEU A CA 1
ATOM 1462 C C . LEU A 1 172 ? -3.085 2.996 -12.396 1.00 80.75 172 LEU A C 1
ATOM 1464 O O . LEU A 1 172 ? -2.807 1.980 -11.772 1.00 80.75 172 LEU A O 1
ATOM 1468 N N . ILE A 1 173 ? -4.338 3.452 -12.487 1.00 83.50 173 ILE A N 1
ATOM 1469 C CA . ILE A 1 173 ? -5.470 2.765 -11.850 1.00 83.50 173 ILE A CA 1
ATOM 1470 C C . ILE A 1 173 ? -5.672 1.388 -12.481 1.00 83.50 173 ILE A C 1
ATOM 1472 O O . ILE A 1 173 ? -5.737 0.398 -11.761 1.00 83.50 173 ILE A O 1
ATOM 1476 N N . GLU A 1 174 ? -5.722 1.327 -13.811 1.00 84.44 174 GLU A N 1
ATOM 1477 C CA . GLU A 1 174 ? -5.875 0.074 -14.557 1.00 84.44 174 GLU A CA 1
ATOM 1478 C C . GLU A 1 174 ? -4.694 -0.869 -14.301 1.00 84.44 174 GLU A C 1
ATOM 1480 O O . GLU A 1 174 ? -4.866 -2.052 -14.011 1.00 84.44 174 GLU A O 1
ATOM 1485 N N . TYR A 1 175 ? -3.488 -0.310 -14.304 1.00 82.75 175 TYR A N 1
ATOM 1486 C CA . TYR A 1 175 ? -2.271 -1.042 -13.997 1.00 82.75 175 TYR A CA 1
ATOM 1487 C C . TYR A 1 175 ? -2.278 -1.646 -12.582 1.00 82.75 175 TYR A C 1
ATOM 1489 O O . TYR A 1 175 ? -1.909 -2.802 -12.388 1.00 82.75 175 TYR A O 1
ATOM 1497 N N . MET A 1 176 ? -2.734 -0.896 -11.575 1.00 83.19 176 MET A N 1
ATOM 1498 C CA . MET A 1 176 ? -2.870 -1.404 -10.206 1.00 83.19 176 MET A CA 1
ATOM 1499 C C . MET A 1 176 ? -3.983 -2.444 -10.075 1.00 83.19 176 MET A C 1
ATOM 1501 O O . MET A 1 176 ? -3.829 -3.411 -9.331 1.00 83.19 176 MET A O 1
ATOM 1505 N N . ASP A 1 177 ? -5.086 -2.276 -10.801 1.00 84.81 177 ASP A N 1
ATOM 1506 C CA . ASP A 1 177 ? -6.150 -3.275 -10.861 1.00 84.81 177 ASP A CA 1
ATOM 1507 C C . ASP A 1 177 ? -5.615 -4.623 -11.346 1.00 84.81 177 ASP A C 1
ATOM 1509 O O . ASP A 1 177 ? -5.856 -5.633 -10.686 1.00 84.81 177 ASP A O 1
ATOM 1513 N N . GLN A 1 178 ? -4.827 -4.627 -12.423 1.00 84.12 178 GLN A N 1
ATOM 1514 C CA . GLN A 1 178 ? -4.275 -5.845 -13.013 1.00 84.12 178 GLN A CA 1
ATOM 1515 C C . GLN A 1 178 ? -3.115 -6.443 -12.207 1.00 84.12 178 GLN A C 1
ATOM 1517 O O . GLN A 1 178 ? -3.076 -7.646 -11.974 1.00 84.12 178 GLN A O 1
ATOM 1522 N N . HIS A 1 179 ? -2.144 -5.629 -11.797 1.00 81.50 179 HIS A N 1
ATOM 1523 C CA . HIS A 1 179 ? -0.876 -6.144 -11.272 1.00 81.50 179 HIS A CA 1
ATOM 1524 C C . HIS A 1 179 ? -0.776 -6.121 -9.743 1.00 81.50 179 HIS A C 1
ATOM 1526 O O . HIS A 1 179 ? 0.186 -6.647 -9.189 1.00 81.50 179 HIS A O 1
ATOM 1532 N N . VAL A 1 180 ? -1.745 -5.513 -9.048 1.00 82.81 180 VAL A N 1
ATOM 1533 C CA . VAL A 1 180 ? -1.768 -5.436 -7.579 1.00 82.81 180 VAL A CA 1
ATOM 1534 C C . VAL A 1 180 ? -3.044 -6.048 -7.018 1.00 82.81 180 VAL A C 1
ATOM 1536 O O . VAL A 1 180 ? -2.970 -7.033 -6.288 1.00 82.81 180 VAL A O 1
ATOM 1539 N N . PHE A 1 181 ? -4.216 -5.501 -7.342 1.00 85.62 181 PHE A N 1
ATOM 1540 C CA . PHE A 1 181 ? -5.465 -5.920 -6.699 1.00 85.62 181 PHE A CA 1
ATOM 1541 C C . PHE A 1 181 ? -5.940 -7.301 -7.160 1.00 85.62 181 PHE A C 1
ATOM 1543 O O . PHE A 1 181 ? -6.309 -8.114 -6.315 1.00 85.62 181 PHE A O 1
ATOM 1550 N N . ASP A 1 182 ? -5.853 -7.603 -8.458 1.00 85.88 182 ASP A N 1
ATOM 1551 C CA . ASP A 1 182 ? -6.148 -8.940 -8.995 1.00 85.88 182 ASP A CA 1
ATOM 1552 C C . ASP A 1 182 ? -5.250 -10.029 -8.392 1.00 85.88 182 ASP A C 1
ATOM 1554 O O . ASP A 1 182 ? -5.663 -11.178 -8.223 1.00 85.88 182 ASP A O 1
ATOM 1558 N N . VAL A 1 183 ? -4.012 -9.679 -8.041 1.00 83.69 183 VAL A N 1
ATOM 1559 C CA . VAL A 1 183 ? -3.091 -10.648 -7.451 1.00 83.69 183 VAL A CA 1
ATOM 1560 C C . VAL A 1 183 ? -3.339 -10.809 -5.962 1.00 83.69 183 VAL A C 1
ATOM 1562 O O . VAL A 1 183 ? -3.364 -11.944 -5.498 1.00 83.69 183 VAL A O 1
ATOM 1565 N N . ILE A 1 184 ? -3.622 -9.718 -5.228 1.00 83.88 184 ILE A N 1
ATOM 1566 C CA . ILE A 1 184 ? -4.109 -9.787 -3.836 1.00 83.88 184 ILE A CA 1
ATOM 1567 C C . ILE A 1 184 ? -5.262 -10.777 -3.734 1.00 83.88 184 ILE A C 1
ATOM 1569 O O . ILE A 1 184 ? -5.269 -11.590 -2.812 1.00 83.88 184 ILE A O 1
ATOM 1573 N N . GLU A 1 185 ? -6.203 -10.728 -4.679 1.00 85.88 185 GLU A N 1
ATOM 1574 C CA . GLU A 1 185 ? -7.361 -11.621 -4.715 1.00 85.88 185 GLU A CA 1
ATOM 1575 C C . GLU A 1 185 ? -6.979 -13.096 -4.603 1.00 85.88 185 GLU A C 1
ATOM 1577 O O . GLU A 1 185 ? -7.583 -13.847 -3.838 1.00 85.88 185 GLU A O 1
ATOM 1582 N N . LYS A 1 186 ? -5.901 -13.480 -5.280 1.00 84.50 186 LYS A N 1
ATOM 1583 C CA . LYS A 1 186 ? -5.423 -14.859 -5.361 1.00 84.50 186 LYS A CA 1
ATOM 1584 C C . LYS A 1 186 ? -4.609 -15.305 -4.147 1.00 84.50 186 LYS A C 1
ATOM 1586 O O . LYS A 1 186 ? -4.479 -16.500 -3.926 1.00 84.50 186 LYS A O 1
ATOM 1591 N N . VAL A 1 187 ? -4.046 -14.375 -3.369 1.00 81.69 187 VAL A N 1
ATOM 1592 C CA . VAL A 1 187 ? -3.040 -14.692 -2.327 1.00 81.69 187 VAL A CA 1
ATOM 1593 C C . VAL A 1 187 ? -3.457 -14.267 -0.922 1.00 81.69 187 VAL A C 1
ATOM 1595 O O . VAL A 1 187 ? -2.840 -14.663 0.071 1.00 81.69 187 VAL A O 1
ATOM 1598 N N . ILE A 1 188 ? -4.519 -13.465 -0.792 1.00 82.06 188 ILE A N 1
ATOM 1599 C CA . ILE A 1 188 ? -5.008 -12.980 0.504 1.00 82.06 188 ILE A CA 1
ATOM 1600 C C . ILE A 1 188 ? -5.431 -14.137 1.417 1.00 82.06 188 ILE A C 1
ATOM 1602 O O . ILE A 1 188 ? -5.377 -14.018 2.643 1.00 82.06 188 ILE A O 1
ATOM 1606 N N . GLU A 1 189 ? -5.794 -15.287 0.847 1.00 81.81 189 GLU A N 1
ATOM 1607 C CA . GLU A 1 189 ? -6.102 -16.503 1.591 1.00 81.81 189 GLU A CA 1
ATOM 1608 C C . GLU A 1 189 ? -4.904 -17.110 2.327 1.00 81.81 189 GLU A C 1
ATOM 1610 O O . GLU A 1 189 ? -5.106 -17.922 3.228 1.00 81.81 189 GLU A O 1
ATOM 1615 N N . HIS A 1 190 ? -3.681 -16.654 2.074 1.00 78.75 190 HIS A N 1
ATOM 1616 C CA . HIS A 1 190 ? -2.533 -17.003 2.904 1.00 78.75 190 HIS A CA 1
ATOM 1617 C C . HIS A 1 190 ? -2.441 -16.055 4.112 1.00 78.75 190 HIS A C 1
ATOM 1619 O O . HIS A 1 190 ? -2.307 -16.513 5.245 1.00 78.75 190 HIS A O 1
ATOM 1625 N N . SER A 1 191 ? -2.730 -14.756 3.937 1.00 78.88 191 SER A N 1
ATOM 1626 C CA . SER A 1 191 ? -2.660 -13.721 4.990 1.00 78.88 191 SER A CA 1
ATOM 1627 C C . SER A 1 191 ? -3.333 -14.113 6.309 1.00 78.88 191 SER A C 1
ATOM 1629 O O . SER A 1 191 ? -4.536 -14.375 6.354 1.00 78.88 191 SER A O 1
ATOM 1631 N N . LYS A 1 192 ? -2.614 -14.057 7.436 1.00 80.25 192 LYS A N 1
ATOM 1632 C CA . LYS A 1 192 ? -3.215 -14.269 8.772 1.00 80.25 192 LYS A CA 1
ATOM 1633 C C . LYS A 1 192 ? -4.299 -13.245 9.112 1.00 80.25 192 LYS A C 1
ATOM 1635 O O . LYS A 1 192 ? -5.220 -13.559 9.874 1.00 80.25 192 LYS A O 1
ATOM 1640 N N . LEU A 1 193 ? -4.190 -12.040 8.553 1.00 82.38 193 LEU A N 1
ATOM 1641 C CA . LEU A 1 193 ? -5.151 -10.971 8.770 1.00 82.38 193 LEU A CA 1
ATOM 1642 C C . LEU A 1 193 ? -6.369 -11.110 7.844 1.00 82.38 193 LEU A C 1
ATOM 1644 O O . LEU A 1 193 ? -7.463 -10.785 8.277 1.00 82.38 193 LEU A O 1
ATOM 1648 N N . LYS A 1 194 ? -6.230 -11.635 6.616 1.00 84.50 194 LYS A N 1
ATOM 1649 C CA . LYS A 1 194 ? -7.307 -11.649 5.590 1.00 84.50 194 LYS A CA 1
ATOM 1650 C C . LYS A 1 194 ? -7.877 -10.256 5.260 1.00 84.50 194 LYS A C 1
ATOM 1652 O O . LYS A 1 194 ? -8.946 -10.133 4.675 1.00 84.50 194 LYS A O 1
ATOM 1657 N N . MET A 1 195 ? -7.160 -9.211 5.653 1.00 88.19 195 MET A N 1
ATOM 1658 C CA . MET A 1 195 ? -7.439 -7.809 5.373 1.00 88.19 195 MET A CA 1
ATOM 1659 C C . MET A 1 195 ? -6.126 -7.181 4.924 1.00 88.19 195 MET A C 1
ATOM 1661 O O . MET A 1 195 ? -5.058 -7.542 5.426 1.00 88.19 195 MET A O 1
ATOM 1665 N N . VAL A 1 196 ? -6.213 -6.262 3.974 1.00 89.06 196 VAL A N 1
ATOM 1666 C CA . VAL A 1 196 ? -5.065 -5.530 3.456 1.00 89.06 196 VAL A CA 1
ATOM 1667 C C . VAL A 1 196 ? -4.911 -4.235 4.241 1.00 89.06 196 VAL A C 1
ATOM 1669 O O . VAL A 1 196 ? -5.829 -3.420 4.284 1.00 89.06 196 VAL A O 1
ATOM 1672 N N . LEU A 1 197 ? -3.758 -4.022 4.863 1.00 88.94 197 LEU A N 1
ATOM 1673 C CA . LEU A 1 197 ? -3.415 -2.739 5.471 1.00 88.94 197 LEU A CA 1
ATOM 1674 C C . LEU A 1 197 ? -2.913 -1.796 4.380 1.00 88.94 197 LEU A C 1
ATOM 1676 O O . LEU A 1 197 ? -2.198 -2.218 3.489 1.00 88.94 197 LEU A O 1
ATOM 1680 N N . SER A 1 198 ? -3.255 -0.521 4.422 1.00 87.94 198 SER A N 1
ATOM 1681 C CA . SER A 1 198 ? -2.832 0.468 3.437 1.00 87.94 198 SER A CA 1
ATOM 1682 C C . SER A 1 198 ? -2.486 1.773 4.137 1.00 87.94 198 SER A C 1
ATOM 1684 O O . SER A 1 198 ? -3.224 2.225 5.017 1.00 87.94 198 SER A O 1
ATOM 1686 N N . VAL A 1 199 ? -1.370 2.390 3.755 1.00 82.56 199 VAL A N 1
ATOM 1687 C CA . VAL A 1 199 ? -0.931 3.654 4.346 1.00 82.56 199 VAL A CA 1
ATOM 1688 C C . VAL A 1 199 ? -0.936 4.767 3.291 1.00 82.56 199 VAL A C 1
ATOM 1690 O O . VAL A 1 199 ? -0.785 4.564 2.089 1.00 82.56 199 VAL A O 1
ATOM 1693 N N . GLY A 1 200 ? -1.224 5.985 3.737 1.00 83.38 200 GLY A N 1
ATOM 1694 C CA . GLY A 1 200 ? -1.105 7.182 2.917 1.00 83.38 200 GLY A CA 1
ATOM 1695 C C . GLY A 1 200 ? -2.351 7.539 2.102 1.00 83.38 200 GLY A C 1
ATOM 1696 O O . GLY A 1 200 ? -3.211 6.723 1.762 1.00 83.38 200 GLY A O 1
ATOM 1697 N N . LYS A 1 201 ? -2.439 8.836 1.784 1.00 84.06 201 LYS A N 1
ATOM 1698 C CA . LYS A 1 201 ? -3.567 9.428 1.046 1.00 84.06 201 LYS A CA 1
ATOM 1699 C C . LYS A 1 201 ? -3.643 8.929 -0.403 1.00 84.06 201 LYS A C 1
ATOM 1701 O O . LYS A 1 201 ? -4.711 8.958 -1.001 1.00 84.06 201 LYS A O 1
ATOM 1706 N N . ALA A 1 202 ? -2.525 8.474 -0.968 1.00 81.62 202 ALA A N 1
ATOM 1707 C CA . ALA A 1 202 ? -2.478 7.991 -2.344 1.00 81.62 202 ALA A CA 1
ATOM 1708 C C . ALA A 1 202 ? -3.430 6.804 -2.554 1.00 81.62 202 ALA A C 1
ATOM 1710 O O . ALA A 1 202 ? -4.256 6.859 -3.459 1.00 81.62 202 ALA A O 1
ATOM 1711 N N . TYR A 1 203 ? -3.404 5.795 -1.675 1.00 85.12 203 TYR A N 1
ATOM 1712 C CA . TYR A 1 203 ? -4.343 4.674 -1.767 1.00 85.12 203 TYR A CA 1
ATOM 1713 C C . TYR A 1 203 ? -5.782 5.073 -1.497 1.00 85.12 203 TYR A C 1
ATOM 1715 O O . TYR A 1 203 ? -6.661 4.624 -2.217 1.00 85.12 203 TYR A O 1
ATOM 1723 N N . TYR A 1 204 ? -6.031 5.970 -0.541 1.00 88.94 204 TYR A N 1
ATOM 1724 C CA . TYR A 1 204 ? -7.369 6.532 -0.359 1.00 88.94 204 TYR A CA 1
ATOM 1725 C C . TYR A 1 204 ? -7.907 7.143 -1.668 1.00 88.94 204 TYR A C 1
ATOM 1727 O O . TYR A 1 204 ? -9.046 6.903 -2.069 1.00 88.94 204 TYR A O 1
ATOM 1735 N N . ASP A 1 205 ? -7.067 7.910 -2.369 1.00 87.38 205 ASP A N 1
ATOM 1736 C CA . ASP A 1 205 ? -7.413 8.533 -3.645 1.00 87.38 205 ASP A CA 1
ATOM 1737 C C . ASP A 1 205 ? -7.522 7.528 -4.803 1.00 87.38 205 ASP A C 1
ATOM 1739 O O . ASP A 1 205 ? -8.241 7.824 -5.759 1.00 87.38 205 ASP A O 1
ATOM 1743 N N . ILE A 1 206 ? -6.815 6.394 -4.745 1.00 87.00 206 ILE A N 1
ATOM 1744 C CA . ILE A 1 206 ? -6.911 5.290 -5.712 1.00 87.00 206 ILE A CA 1
ATOM 1745 C C . ILE A 1 206 ? -8.198 4.517 -5.491 1.00 87.00 206 ILE A C 1
ATOM 1747 O O . ILE A 1 206 ? -8.963 4.362 -6.434 1.00 87.00 206 ILE A O 1
ATOM 1751 N N . PHE A 1 207 ? -8.492 4.106 -4.258 1.00 91.25 207 PHE A N 1
ATOM 1752 C CA . PHE A 1 207 ? -9.698 3.352 -3.921 1.00 91.25 207 PHE A CA 1
ATOM 1753 C C . PHE A 1 207 ? -10.956 4.104 -4.351 1.00 91.25 207 PHE A C 1
ATOM 1755 O O . PHE A 1 207 ? -11.803 3.541 -5.040 1.00 91.25 207 PHE A O 1
ATOM 1762 N N . LYS A 1 208 ? -11.005 5.422 -4.108 1.00 90.69 208 LYS A N 1
ATOM 1763 C CA . LYS A 1 208 ? -12.071 6.308 -4.610 1.00 90.69 208 LYS A CA 1
ATOM 1764 C C . LYS A 1 208 ? -12.306 6.245 -6.124 1.00 90.69 208 LYS A C 1
ATOM 1766 O O . LYS A 1 208 ? -13.372 6.651 -6.579 1.00 90.69 208 LYS A O 1
ATOM 1771 N N . LYS A 1 209 ? -11.311 5.827 -6.906 1.00 87.88 209 LYS A N 1
ATOM 1772 C CA . LYS A 1 209 ? -11.321 5.845 -8.375 1.00 87.88 209 LYS A CA 1
ATOM 1773 C C . LYS A 1 209 ? -11.223 4.450 -9.011 1.00 87.88 209 LYS A C 1
ATOM 1775 O O . LYS A 1 209 ? -11.404 4.353 -10.216 1.00 87.88 209 LYS A O 1
ATOM 1780 N N . SER A 1 210 ? -10.980 3.397 -8.225 1.00 83.94 210 SER A N 1
ATOM 1781 C CA . SER A 1 210 ? -10.586 2.042 -8.668 1.00 83.94 210 SER A CA 1
ATOM 1782 C C . SER A 1 210 ? -11.668 0.978 -8.376 1.00 83.94 210 SER A C 1
ATOM 1784 O O . SER A 1 210 ? -11.393 -0.170 -8.032 1.00 83.94 210 SER A O 1
ATOM 1786 N N . GLY A 1 211 ? -12.947 1.352 -8.473 1.00 87.25 211 GLY A N 1
ATOM 1787 C CA . GLY A 1 211 ? -14.061 0.408 -8.293 1.00 87.25 211 GLY A CA 1
ATOM 1788 C C . GLY A 1 211 ? -14.201 -0.177 -6.880 1.00 87.25 211 GLY A C 1
ATOM 1789 O O . GLY A 1 211 ? -14.918 -1.155 -6.705 1.00 87.25 211 GLY A O 1
ATOM 1790 N N . PHE A 1 212 ? -13.534 0.400 -5.874 1.00 94.19 212 PHE A N 1
ATOM 1791 C CA . PHE A 1 212 ? -13.711 -0.002 -4.481 1.00 94.19 212 PHE A CA 1
ATOM 1792 C C . PHE A 1 212 ? -14.996 0.589 -3.904 1.00 94.19 212 PHE A C 1
ATOM 1794 O O . PHE A 1 212 ? -15.307 1.767 -4.101 1.00 94.19 212 PHE A O 1
ATOM 1801 N N . ASN A 1 213 ? -15.672 -0.200 -3.078 1.00 96.31 213 ASN A N 1
ATOM 1802 C CA . ASN A 1 213 ? -16.782 0.252 -2.256 1.00 96.31 213 ASN A CA 1
ATOM 1803 C C . ASN A 1 213 ? -16.244 0.773 -0.922 1.00 96.31 213 ASN A C 1
ATOM 1805 O O . ASN A 1 213 ? -15.587 0.041 -0.181 1.00 96.31 213 ASN A O 1
ATOM 1809 N N . LYS A 1 214 ? -16.512 2.042 -0.593 1.00 96.75 214 LYS A N 1
ATOM 1810 C CA . LYS A 1 214 ? -16.198 2.577 0.739 1.00 96.75 214 LYS A CA 1
ATOM 1811 C C . LYS A 1 214 ? -17.235 2.064 1.730 1.00 96.75 214 LYS A C 1
ATOM 1813 O O . LYS A 1 214 ? -18.400 2.429 1.611 1.00 96.75 214 LYS A O 1
ATOM 1818 N N . LEU A 1 215 ? -16.811 1.263 2.703 1.00 96.12 215 LEU A N 1
ATOM 1819 C CA . LEU A 1 215 ? -17.705 0.719 3.725 1.00 96.12 215 LEU A CA 1
ATOM 1820 C C . LEU A 1 215 ? -17.877 1.696 4.890 1.00 96.12 215 LEU A C 1
ATOM 1822 O O . LEU A 1 215 ? -18.995 1.978 5.305 1.00 96.12 215 LEU A O 1
ATOM 1826 N N . GLU A 1 216 ? -16.774 2.252 5.397 1.00 95.56 216 GLU A N 1
ATOM 1827 C CA . GLU A 1 216 ? -16.805 3.239 6.480 1.00 95.56 216 GLU A CA 1
ATOM 1828 C C . GLU A 1 216 ? -15.550 4.119 6.454 1.00 95.56 216 GLU A C 1
ATOM 1830 O O . GLU A 1 216 ? -14.475 3.692 6.032 1.00 95.56 216 GLU A O 1
ATOM 1835 N N . GLU A 1 217 ? -15.678 5.365 6.906 1.00 95.25 217 GLU A N 1
ATOM 1836 C CA . GLU A 1 217 ? -14.565 6.294 7.094 1.00 95.25 217 GLU A CA 1
ATOM 1837 C C . GLU A 1 217 ? -14.753 7.052 8.403 1.00 95.25 217 GLU A C 1
ATOM 1839 O O . GLU A 1 217 ? -15.835 7.577 8.653 1.00 95.25 217 GLU A O 1
ATOM 1844 N N . ARG A 1 218 ? -13.679 7.145 9.188 1.00 94.19 218 ARG A N 1
ATOM 1845 C CA . ARG A 1 218 ? -13.571 7.971 10.390 1.00 94.19 218 ARG A CA 1
ATOM 1846 C C . ARG A 1 218 ? -12.429 8.939 10.204 1.00 94.19 218 ARG A C 1
ATOM 1848 O O . ARG A 1 218 ? -11.289 8.526 9.974 1.00 94.19 218 ARG A O 1
ATOM 1855 N N . SER A 1 219 ? -12.702 10.229 10.299 1.00 92.88 219 SER A N 1
ATOM 1856 C CA . SER A 1 219 ? -11.667 11.232 10.094 1.00 92.88 219 SER A CA 1
ATOM 1857 C C . SER A 1 219 ? -11.843 12.430 11.004 1.00 92.88 219 SER A C 1
ATOM 1859 O O . SER A 1 219 ? -12.936 12.727 11.475 1.00 92.88 219 SER A O 1
ATOM 1861 N N . TYR A 1 220 ? -10.754 13.175 11.178 1.00 89.31 220 TYR A N 1
ATOM 1862 C CA . TYR A 1 220 ? -10.771 14.450 11.895 1.00 89.31 220 TYR A CA 1
ATOM 1863 C C . TYR A 1 220 ? -11.686 15.516 11.259 1.00 89.31 220 TYR A C 1
ATOM 1865 O O . TYR A 1 220 ? -11.899 16.558 11.869 1.00 89.31 220 TYR A O 1
ATOM 1873 N N . LYS A 1 221 ? -12.148 15.313 10.015 1.00 83.94 221 LYS A N 1
ATOM 1874 C CA . LYS A 1 221 ? -12.997 16.263 9.279 1.00 83.94 221 LYS A CA 1
ATOM 1875 C C . LYS A 1 221 ? -14.435 15.785 9.192 1.00 83.94 221 LYS A C 1
ATOM 1877 O O . LYS A 1 221 ? -15.346 16.448 9.662 1.00 83.94 221 LYS A O 1
ATOM 1882 N N . GLU A 1 222 ? -14.602 14.656 8.525 1.00 74.25 222 GLU A N 1
ATOM 1883 C CA . GLU A 1 222 ? -15.877 14.065 8.151 1.00 74.25 222 GLU A CA 1
ATOM 1884 C C . GLU A 1 222 ? -15.992 12.749 8.928 1.00 74.25 222 GLU A C 1
ATOM 1886 O O . GLU A 1 222 ? -15.076 11.920 8.880 1.00 74.25 222 GLU A O 1
ATOM 1891 N N . ASN A 1 223 ? -17.085 12.580 9.675 1.00 82.38 223 ASN A N 1
ATOM 1892 C CA . ASN A 1 223 ? -17.367 11.398 10.502 1.00 82.38 223 ASN A CA 1
ATOM 1893 C C . ASN A 1 223 ? -16.387 11.203 11.672 1.00 82.38 223 ASN A C 1
ATOM 1895 O O . ASN A 1 223 ? -15.825 10.121 11.872 1.00 82.38 223 ASN A O 1
ATOM 1899 N N . LYS A 1 224 ? -16.155 12.266 12.446 1.00 86.50 224 LYS A N 1
ATOM 1900 C CA . LYS A 1 224 ? -15.422 12.165 13.708 1.00 86.50 224 LYS A CA 1
ATOM 1901 C C . LYS A 1 224 ? -16.294 11.411 14.724 1.00 86.50 224 LYS A C 1
ATOM 1903 O O . LYS A 1 224 ? -17.391 11.886 14.999 1.00 86.50 224 LYS A O 1
ATOM 1908 N N . PRO A 1 225 ? -15.851 10.269 15.277 1.00 84.56 225 PRO A N 1
ATOM 1909 C CA . PRO A 1 225 ? -16.625 9.553 16.284 1.00 84.56 225 PRO A CA 1
ATOM 1910 C C . PRO A 1 225 ? -16.703 10.387 17.568 1.00 84.56 225 PRO A C 1
ATOM 1912 O O . PRO A 1 225 ? -15.684 10.597 18.227 1.00 84.56 225 PRO A O 1
ATOM 1915 N N . GLU A 1 226 ? -17.899 10.872 17.905 1.00 80.94 226 GLU A N 1
ATOM 1916 C CA . GLU A 1 226 ? -18.141 11.692 19.103 1.00 80.94 226 GLU A CA 1
ATOM 1917 C C . GLU A 1 226 ? -17.829 10.912 20.386 1.00 80.94 226 GLU A C 1
ATOM 1919 O O . GLU A 1 226 ? -17.186 11.430 21.293 1.00 80.94 226 GLU A O 1
ATOM 1924 N N . GLU A 1 227 ? -18.186 9.628 20.408 1.00 82.94 227 GLU A N 1
ATOM 1925 C CA . GLU A 1 227 ? -18.037 8.743 21.568 1.00 82.94 227 GLU A CA 1
ATOM 1926 C C . GLU A 1 227 ? -16.587 8.301 21.830 1.00 82.94 227 GLU A C 1
ATOM 1928 O O . GLU A 1 227 ? -16.258 7.865 22.931 1.00 82.94 227 GLU A O 1
ATOM 1933 N N . LEU A 1 228 ? -15.695 8.412 20.836 1.00 79.44 228 LEU A N 1
ATOM 1934 C CA . LEU A 1 228 ? -14.335 7.858 20.909 1.00 79.44 228 LEU A CA 1
ATOM 1935 C C . LEU A 1 228 ? -13.245 8.913 21.136 1.00 79.44 228 LEU A C 1
ATOM 1937 O O . LEU A 1 228 ? -12.079 8.615 20.893 1.00 79.44 228 LEU A O 1
ATOM 1941 N N . ASN A 1 229 ? -13.615 10.119 21.592 1.00 85.50 229 ASN A N 1
ATOM 1942 C CA . ASN A 1 229 ? -12.714 11.224 21.955 1.00 85.50 229 ASN A CA 1
ATOM 1943 C C . ASN A 1 229 ? -11.514 11.377 21.009 1.00 85.50 229 ASN A C 1
ATOM 1945 O O . ASN A 1 229 ? -10.413 10.883 21.261 1.00 85.50 229 ASN A O 1
ATOM 1949 N N . TRP A 1 230 ? -11.714 12.098 19.905 1.00 91.88 230 TRP A N 1
ATOM 1950 C CA . TRP A 1 230 ? -10.655 12.274 18.919 1.00 91.88 230 TRP A CA 1
ATOM 1951 C C . TRP A 1 230 ? -9.405 12.949 19.521 1.00 91.88 230 TRP A C 1
ATOM 1953 O O . TRP A 1 230 ? -9.518 14.031 20.100 1.00 91.88 230 TRP A O 1
ATOM 1963 N N . PRO A 1 231 ? -8.202 12.377 19.337 1.00 91.56 231 PRO A N 1
ATOM 1964 C CA . PRO A 1 231 ? -6.973 12.926 19.897 1.00 91.56 231 PRO A CA 1
ATOM 1965 C C . PRO A 1 231 ? -6.715 14.374 19.469 1.00 91.56 231 PRO A C 1
ATOM 1967 O O . PRO A 1 231 ? -6.761 14.705 18.277 1.00 91.56 231 PRO A O 1
ATOM 1970 N N . GLN A 1 232 ? -6.358 15.221 20.435 1.00 91.88 232 GLN A N 1
ATOM 1971 C CA . GLN A 1 232 ? -6.039 16.632 20.221 1.00 91.88 232 GLN A CA 1
ATOM 1972 C C . GLN A 1 232 ? -4.563 16.932 20.494 1.00 91.88 232 GLN A C 1
ATOM 1974 O O . GLN A 1 232 ? -3.869 16.210 21.208 1.00 91.88 232 GLN A O 1
ATOM 1979 N N . LYS A 1 233 ? -4.060 18.011 19.895 1.00 89.81 233 LYS A N 1
ATOM 1980 C CA . LYS A 1 233 ? -2.740 18.576 20.190 1.00 89.81 233 LYS A CA 1
ATOM 1981 C C . LYS A 1 233 ? -2.793 20.094 20.153 1.00 89.81 233 LYS A C 1
ATOM 1983 O O . LYS A 1 233 ? -3.566 20.659 19.383 1.00 89.81 233 LYS A O 1
ATOM 1988 N N . LYS A 1 234 ? -1.876 20.744 20.865 1.00 89.81 234 LYS A N 1
ATOM 1989 C CA . LYS A 1 234 ? -1.704 22.197 20.783 1.00 89.81 234 LYS A CA 1
ATOM 1990 C C . LYS A 1 234 ? -1.252 22.617 19.382 1.00 89.81 234 LYS A C 1
ATOM 1992 O O . LYS A 1 234 ? -0.318 22.049 18.794 1.00 89.81 234 LYS A O 1
ATOM 1997 N N . ASP A 1 235 ? -1.938 23.595 18.808 1.00 84.62 235 ASP A N 1
ATOM 1998 C CA . ASP A 1 235 ? -1.466 24.305 17.631 1.00 84.62 235 ASP A CA 1
ATOM 1999 C C . ASP A 1 235 ? -0.302 25.219 18.026 1.00 84.62 235 ASP A C 1
ATOM 2001 O O . ASP A 1 235 ? -0.390 25.976 18.987 1.00 84.62 235 ASP A O 1
ATOM 2005 N N . LYS A 1 236 ? 0.815 25.128 17.298 1.00 83.62 236 LYS A N 1
ATOM 2006 C CA . LYS A 1 236 ? 2.028 25.882 17.641 1.00 83.62 236 LYS A CA 1
ATOM 2007 C C . LYS A 1 236 ? 1.882 27.385 17.394 1.00 83.62 236 LYS A C 1
ATOM 2009 O O . LYS A 1 236 ? 2.645 28.143 17.976 1.00 83.62 236 LYS A O 1
ATOM 2014 N N . ASN A 1 237 ? 0.950 27.795 16.532 1.00 84.81 237 ASN A N 1
ATOM 2015 C CA . ASN A 1 237 ? 0.772 29.192 16.156 1.00 84.81 237 ASN A CA 1
ATOM 2016 C C . ASN A 1 237 ? -0.296 29.863 17.022 1.00 84.81 237 ASN A C 1
ATOM 2018 O O . ASN A 1 237 ? -0.103 31.002 17.428 1.00 84.81 237 ASN A O 1
ATOM 2022 N N . SER A 1 238 ? -1.410 29.177 17.305 1.00 87.25 238 SER A N 1
ATOM 2023 C CA . SER A 1 238 ? -2.507 29.756 18.097 1.00 87.25 238 SER A CA 1
ATOM 2024 C C . SER A 1 238 ? -2.519 29.347 19.572 1.00 87.25 238 SER A C 1
ATOM 2026 O O . SER A 1 238 ? -3.265 29.935 20.347 1.00 87.25 238 SER A O 1
ATOM 2028 N N . GLY A 1 239 ? -1.765 28.316 19.975 1.00 86.00 239 GLY A N 1
ATOM 2029 C CA . GLY A 1 239 ? -1.818 27.749 21.331 1.00 86.00 239 GLY A CA 1
ATOM 2030 C C . GLY A 1 239 ? -3.124 27.009 21.659 1.00 86.00 239 GLY A C 1
ATOM 2031 O O . GLY A 1 239 ? -3.249 26.424 22.736 1.00 86.00 239 GLY A O 1
ATOM 2032 N N . MET A 1 240 ? -4.092 26.996 20.740 1.00 84.38 240 MET A N 1
ATOM 2033 C CA . MET A 1 240 ? -5.380 26.329 20.916 1.00 84.38 240 MET A CA 1
ATOM 2034 C C . MET A 1 240 ? -5.279 24.836 20.611 1.00 84.38 240 MET A C 1
ATOM 2036 O O . MET A 1 240 ? -4.425 24.399 19.833 1.00 84.38 240 MET A O 1
ATOM 2040 N N . ASP A 1 241 ? -6.165 24.047 21.213 1.00 88.31 241 ASP A N 1
ATOM 2041 C CA . ASP A 1 241 ? -6.276 22.631 20.886 1.00 88.31 241 ASP A CA 1
ATOM 2042 C C . ASP A 1 241 ? -6.843 22.449 19.480 1.00 88.31 241 ASP A C 1
ATOM 2044 O O . ASP A 1 241 ? -7.750 23.154 19.038 1.00 88.31 241 ASP A O 1
ATOM 2048 N N . ARG A 1 242 ? -6.266 21.497 18.753 1.00 88.19 242 ARG A N 1
ATOM 2049 C CA . ARG A 1 242 ? -6.736 21.090 17.433 1.00 88.19 242 ARG A CA 1
ATOM 2050 C C . ARG A 1 242 ? -6.700 19.583 17.299 1.00 88.19 242 ARG A C 1
ATOM 2052 O O . ARG A 1 242 ? -5.784 18.921 17.796 1.00 88.19 242 ARG A O 1
ATOM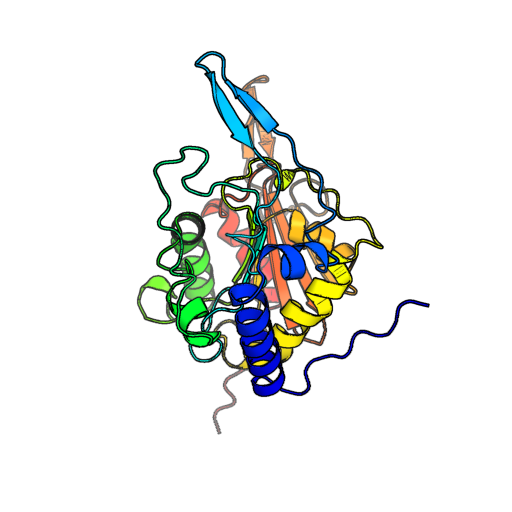 2059 N N . ASP A 1 243 ? -7.636 19.065 16.522 1.00 91.31 243 ASP A N 1
ATOM 2060 C CA . ASP A 1 243 ? -7.698 17.646 16.213 1.00 91.31 243 ASP A CA 1
ATOM 2061 C C . ASP A 1 243 ? -6.423 17.192 15.484 1.00 91.31 243 ASP A C 1
ATOM 2063 O O . ASP A 1 243 ? -5.904 17.837 14.556 1.00 91.31 243 ASP A O 1
ATOM 2067 N N . VAL A 1 244 ? -5.888 16.047 15.904 1.00 91.62 244 VAL A N 1
ATOM 2068 C CA . VAL A 1 244 ? -4.784 15.402 15.201 1.00 91.62 244 VAL A CA 1
ATOM 2069 C C . VAL A 1 244 ? -5.298 14.946 13.835 1.00 91.62 244 VAL A C 1
ATOM 2071 O O . VAL A 1 244 ? -6.180 14.099 13.732 1.00 91.62 244 VAL A O 1
ATOM 2074 N N . LYS A 1 245 ? -4.742 15.523 12.765 1.00 92.25 245 LYS A N 1
ATOM 2075 C CA . LYS A 1 245 ? -5.198 15.312 11.382 1.00 92.25 245 LYS A CA 1
ATOM 2076 C C . LYS A 1 245 ? -4.906 13.895 10.879 1.00 92.25 245 LYS A C 1
ATOM 2078 O O . LYS A 1 245 ? -3.853 13.662 10.277 1.00 92.25 245 LYS A O 1
ATOM 2083 N N . ARG A 1 246 ? -5.845 12.982 11.104 1.00 93.06 246 ARG A N 1
ATOM 2084 C CA . ARG A 1 246 ? -5.771 11.561 10.751 1.00 93.06 246 ARG A CA 1
ATOM 2085 C C . ARG A 1 246 ? -7.096 11.093 10.141 1.00 93.06 246 ARG A C 1
ATOM 2087 O O . ARG A 1 246 ? -8.152 11.621 10.481 1.00 93.06 246 ARG A O 1
ATOM 2094 N N . SER A 1 247 ? -7.029 10.105 9.262 1.00 94.50 247 SER A N 1
ATOM 2095 C CA . SER A 1 247 ? -8.206 9.412 8.744 1.00 94.50 247 SER A CA 1
ATOM 2096 C C . SER A 1 247 ? -7.977 7.906 8.757 1.00 94.50 247 SER A C 1
ATOM 2098 O O . SER A 1 247 ? -6.843 7.443 8.595 1.00 94.50 247 SER A O 1
ATOM 2100 N N . PHE A 1 248 ? -9.065 7.167 8.932 1.00 95.69 248 PHE A N 1
ATOM 2101 C CA . PHE A 1 248 ? -9.156 5.715 8.868 1.00 95.69 248 PHE A CA 1
ATOM 2102 C C . PHE A 1 248 ? -10.338 5.349 7.983 1.00 95.69 248 PHE A C 1
ATOM 2104 O O . PHE A 1 248 ? -11.378 6.000 8.045 1.00 95.69 248 PHE A O 1
ATOM 2111 N N . SER A 1 249 ? -10.200 4.326 7.152 1.00 96.00 249 SER A N 1
ATOM 2112 C CA . SER A 1 249 ? -11.295 3.886 6.292 1.00 96.00 249 SER A CA 1
ATOM 2113 C C . SER A 1 249 ? -11.207 2.405 5.976 1.00 96.00 249 SER A C 1
ATOM 2115 O O . SER A 1 249 ? -10.111 1.859 5.862 1.00 96.00 249 SER A O 1
ATOM 2117 N N . ILE A 1 250 ? -12.371 1.784 5.821 1.00 96.94 250 ILE A N 1
ATOM 2118 C CA . ILE A 1 250 ? -12.520 0.423 5.324 1.00 96.94 250 ILE A CA 1
ATOM 2119 C C . ILE A 1 250 ? -13.102 0.496 3.919 1.00 96.94 250 ILE A C 1
ATOM 2121 O O . ILE A 1 250 ? -14.124 1.144 3.681 1.00 96.94 250 ILE A O 1
ATOM 2125 N N . TRP A 1 251 ? -12.446 -0.202 3.005 1.00 96.69 251 TRP A N 1
ATOM 2126 C CA . TRP A 1 251 ? -12.860 -0.358 1.621 1.00 96.69 251 TRP A CA 1
ATOM 2127 C C . TRP A 1 251 ? -13.010 -1.834 1.290 1.00 96.69 251 TRP A C 1
ATOM 2129 O O . TRP A 1 251 ? -12.360 -2.675 1.909 1.00 96.69 251 TRP A O 1
ATOM 2139 N N . GLU A 1 252 ? -13.833 -2.138 0.298 1.00 95.44 252 GLU A N 1
ATOM 2140 C CA . GLU A 1 252 ? -14.027 -3.489 -0.207 1.00 95.44 252 GLU A CA 1
ATOM 2141 C C . GLU A 1 252 ? -13.905 -3.525 -1.728 1.00 95.44 252 GLU A C 1
ATOM 2143 O O . GLU A 1 252 ? -14.434 -2.656 -2.424 1.00 95.44 252 GLU A O 1
ATOM 2148 N N . LYS A 1 253 ? -13.208 -4.542 -2.231 1.00 92.31 253 LYS A N 1
ATOM 2149 C CA . LYS A 1 253 ? -13.155 -4.897 -3.650 1.00 92.31 253 LYS A CA 1
ATOM 2150 C C . LYS A 1 253 ? -13.058 -6.408 -3.760 1.00 92.31 253 LYS A C 1
ATOM 2152 O O . LYS A 1 253 ? -12.270 -7.006 -3.033 1.00 92.31 253 LYS A O 1
ATOM 2157 N N . ASP A 1 254 ? -13.882 -7.001 -4.620 1.00 89.44 254 ASP A N 1
ATOM 2158 C CA . ASP A 1 254 ? -13.907 -8.446 -4.879 1.00 89.44 254 ASP A CA 1
ATOM 2159 C C . ASP A 1 254 ? -13.978 -9.287 -3.577 1.00 89.44 254 ASP A C 1
ATOM 2161 O O . ASP A 1 254 ? -13.291 -10.286 -3.403 1.00 89.44 254 ASP A O 1
ATOM 2165 N N . GLY A 1 255 ? -14.788 -8.838 -2.605 1.00 89.81 255 GLY A N 1
ATOM 2166 C CA . GLY A 1 255 ? -14.970 -9.500 -1.301 1.00 89.81 255 GLY A CA 1
ATOM 2167 C C . GLY A 1 255 ? -13.817 -9.324 -0.301 1.00 89.81 255 GLY A C 1
ATOM 2168 O O . GLY A 1 255 ? -13.867 -9.867 0.806 1.00 89.81 255 GLY A O 1
ATOM 2169 N N . ILE A 1 256 ? -12.783 -8.557 -0.653 1.00 90.06 256 ILE A N 1
ATOM 2170 C CA . ILE A 1 256 ? -11.583 -8.350 0.162 1.00 90.06 256 ILE A CA 1
ATOM 2171 C C . ILE A 1 256 ? -11.617 -6.972 0.793 1.00 90.06 256 ILE A C 1
ATOM 2173 O O . ILE A 1 256 ? -11.877 -5.968 0.129 1.00 90.06 256 ILE A O 1
ATOM 2177 N N . LYS A 1 257 ? -11.303 -6.926 2.089 1.00 93.81 257 LYS A N 1
ATOM 2178 C CA . LYS A 1 257 ? -11.314 -5.701 2.888 1.00 93.81 257 LYS A CA 1
ATOM 2179 C C . LYS A 1 257 ? -9.938 -5.057 2.948 1.00 93.81 257 LYS A C 1
ATOM 2181 O O . LYS A 1 257 ? -8.928 -5.727 3.166 1.00 93.81 257 LYS A O 1
ATOM 2186 N N . TYR A 1 258 ? -9.934 -3.737 2.837 1.00 93.50 258 TYR A N 1
ATOM 2187 C CA . TYR A 1 258 ? -8.752 -2.891 2.858 1.00 93.50 258 TYR A CA 1
ATOM 2188 C C . TYR A 1 258 ? -8.918 -1.837 3.947 1.00 93.50 258 TYR A C 1
ATOM 2190 O O . TYR A 1 258 ? -9.810 -0.991 3.874 1.00 93.50 258 TYR A O 1
ATOM 2198 N N . PHE A 1 259 ? -8.051 -1.875 4.952 1.00 94.56 259 PHE A N 1
ATOM 2199 C CA . PHE A 1 259 ? -7.943 -0.835 5.963 1.00 94.56 259 PHE A CA 1
ATOM 2200 C C . PHE A 1 259 ? -6.933 0.207 5.497 1.00 94.56 259 PHE A C 1
ATOM 2202 O O . PHE A 1 259 ? -5.744 -0.085 5.413 1.00 94.56 259 PHE A O 1
ATOM 2209 N N . ASN A 1 260 ? -7.381 1.428 5.215 1.00 93.81 260 ASN A N 1
ATOM 2210 C CA . ASN A 1 260 ? -6.499 2.539 4.876 1.00 93.81 260 ASN A CA 1
ATOM 2211 C C . ASN A 1 260 ? -6.409 3.554 6.014 1.00 93.81 260 ASN A C 1
ATOM 2213 O O . ASN A 1 260 ? -7.428 3.965 6.573 1.00 93.81 260 ASN A O 1
ATOM 2217 N N . THR A 1 261 ? -5.191 4.017 6.299 1.00 93.00 261 THR A N 1
ATOM 2218 C CA . THR A 1 261 ? -4.948 5.146 7.199 1.00 93.00 261 THR A CA 1
ATOM 2219 C C . THR A 1 261 ? -3.973 6.156 6.606 1.00 93.00 261 THR A C 1
ATOM 2221 O O . THR A 1 261 ? -2.979 5.804 5.974 1.00 93.00 261 THR A O 1
ATOM 2224 N N . TYR A 1 262 ? -4.217 7.445 6.841 1.00 89.69 262 TYR A N 1
ATOM 2225 C CA . TYR A 1 262 ? -3.271 8.500 6.477 1.00 89.69 262 TYR A CA 1
ATOM 2226 C C . TYR A 1 262 ? -3.327 9.675 7.448 1.00 89.69 262 TYR A C 1
ATOM 2228 O O . TYR A 1 262 ? -4.362 9.964 8.051 1.00 89.69 262 TYR A O 1
ATOM 2236 N N . ALA A 1 263 ? -2.200 10.371 7.598 1.00 87.12 263 ALA A N 1
ATOM 2237 C CA . ALA A 1 263 ? -2.147 11.665 8.264 1.00 87.12 263 ALA A CA 1
ATOM 2238 C C . ALA A 1 263 ? -2.010 12.775 7.217 1.00 87.12 263 ALA A C 1
ATOM 2240 O O . ALA A 1 263 ? -1.434 12.588 6.144 1.00 87.12 263 ALA A O 1
ATOM 2241 N N . SER A 1 264 ? -2.535 13.963 7.513 1.00 80.50 264 SER A N 1
ATOM 2242 C CA . SER A 1 264 ? -2.413 15.096 6.588 1.00 80.50 264 SER A CA 1
ATOM 2243 C C . SER A 1 264 ? -0.937 15.455 6.368 1.00 80.50 264 SER A C 1
ATOM 2245 O O . SER A 1 264 ? -0.299 16.006 7.263 1.00 80.50 264 SER A O 1
ATOM 2247 N N . GLY A 1 265 ? -0.413 15.175 5.170 1.00 72.31 265 GLY A N 1
ATOM 2248 C CA . GLY A 1 265 ? 0.979 15.450 4.792 1.00 72.31 265 GLY A CA 1
ATOM 2249 C C . GLY A 1 265 ? 2.012 14.463 5.351 1.00 72.31 265 GLY A C 1
ATOM 2250 O O . GLY A 1 265 ? 3.200 14.772 5.335 1.00 72.31 265 GLY A O 1
ATOM 2251 N N . SER A 1 266 ? 1.590 13.304 5.869 1.00 74.19 266 SER A N 1
ATOM 2252 C CA . SER A 1 266 ? 2.498 12.307 6.448 1.00 74.19 266 SER A CA 1
ATOM 2253 C C . SER A 1 266 ? 1.968 10.880 6.289 1.00 74.19 266 SER A C 1
ATOM 2255 O O . SER A 1 266 ? 0.770 10.636 6.426 1.00 74.19 266 SER A O 1
ATOM 2257 N N . ASN A 1 267 ? 2.889 9.933 6.102 1.00 73.56 267 ASN A N 1
ATOM 2258 C CA . ASN A 1 267 ? 2.622 8.489 6.129 1.00 73.56 267 ASN A CA 1
ATOM 2259 C C . ASN A 1 267 ? 3.091 7.855 7.455 1.00 73.56 267 ASN A C 1
ATOM 2261 O O . ASN A 1 267 ? 3.362 6.662 7.530 1.00 73.56 267 ASN A O 1
ATOM 2265 N N . SER A 1 268 ? 3.242 8.657 8.515 1.00 83.19 268 SER A N 1
ATOM 2266 C CA . SER A 1 268 ? 3.579 8.163 9.857 1.00 83.19 268 SER A CA 1
ATOM 2267 C C . SER A 1 268 ? 2.522 7.174 10.366 1.00 83.19 268 SER A C 1
ATOM 2269 O O . SER A 1 268 ? 1.338 7.473 10.190 1.00 83.19 268 SER A O 1
ATOM 2271 N N . PRO A 1 269 ? 2.896 6.084 11.060 1.00 87.44 269 PRO A N 1
ATOM 2272 C CA . PRO A 1 269 ? 1.942 5.159 11.688 1.00 87.44 269 PRO A CA 1
ATOM 2273 C C . PRO A 1 269 ? 0.983 5.879 12.646 1.00 87.44 269 PRO A C 1
ATOM 2275 O O . PRO A 1 269 ? 1.361 6.910 13.222 1.00 87.44 269 PRO A O 1
ATOM 2278 N N . PRO A 1 270 ? -0.246 5.377 12.849 1.00 91.81 270 PRO A N 1
ATOM 2279 C CA . PRO A 1 270 ? -1.076 5.690 14.012 1.00 91.81 270 PRO A CA 1
ATOM 2280 C C . PRO A 1 270 ? -0.327 5.474 15.337 1.00 91.81 270 PRO A C 1
ATOM 2282 O O . PRO A 1 270 ? 0.300 4.438 15.562 1.00 91.81 270 PRO A O 1
ATOM 2285 N N . ALA A 1 271 ? -0.388 6.480 16.209 1.00 92.62 271 ALA A N 1
ATOM 2286 C CA . ALA A 1 271 ? 0.085 6.362 17.586 1.00 92.62 271 ALA A CA 1
ATOM 2287 C C . ALA A 1 271 ? -0.936 5.586 18.433 1.00 92.62 271 ALA A C 1
ATOM 2289 O O . ALA A 1 271 ? -2.099 5.509 18.049 1.00 92.62 271 ALA A O 1
ATOM 2290 N N . GLU A 1 272 ? -0.510 5.072 19.586 1.00 94.56 272 GLU A N 1
ATOM 2291 C CA . GLU A 1 272 ? -1.317 4.221 20.484 1.00 94.56 272 GLU A CA 1
ATOM 2292 C C . GLU A 1 272 ? -2.651 4.850 20.895 1.00 94.56 272 GLU A C 1
ATOM 2294 O O . GLU A 1 272 ? -3.674 4.182 20.957 1.00 94.56 272 GLU A O 1
ATOM 2299 N N . TYR A 1 273 ? -2.698 6.171 21.069 1.00 92.81 273 TYR A N 1
ATOM 2300 C CA . TYR A 1 273 ? -3.937 6.878 21.407 1.00 92.81 273 TYR A CA 1
ATOM 2301 C C . TYR A 1 273 ? -5.017 6.829 20.3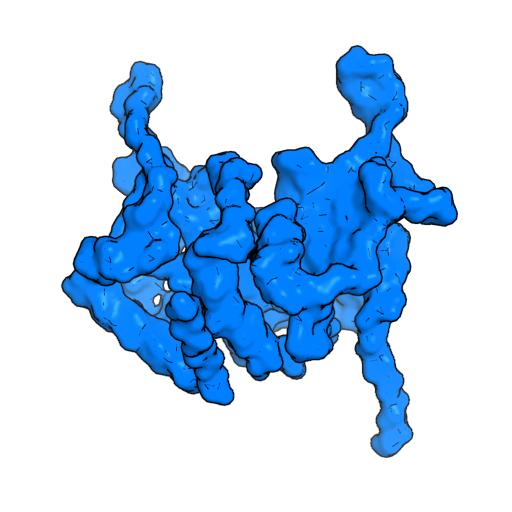04 1.00 92.81 273 TYR A C 1
ATOM 2303 O O . TYR A 1 273 ? -6.133 7.291 20.517 1.00 92.81 273 TYR A O 1
ATOM 2311 N N . PHE A 1 274 ? -4.702 6.325 19.105 1.00 95.06 274 PHE A N 1
ATOM 2312 C CA . PHE A 1 274 ? -5.690 6.048 18.060 1.00 95.06 274 PHE A CA 1
ATOM 2313 C C . PHE A 1 274 ? -6.204 4.605 18.079 1.00 95.06 274 PHE A C 1
ATOM 2315 O O . PHE A 1 274 ? -7.121 4.301 17.313 1.00 95.06 274 PHE A O 1
ATOM 2322 N N . ASP A 1 275 ? -5.643 3.729 18.915 1.00 94.94 275 ASP A N 1
ATOM 2323 C CA . ASP A 1 275 ? -5.940 2.300 18.881 1.00 94.94 275 ASP A CA 1
ATOM 2324 C C . ASP A 1 275 ? -7.427 2.040 19.128 1.00 94.94 275 ASP A C 1
ATOM 2326 O O . ASP A 1 275 ? -8.015 1.273 18.382 1.00 94.94 275 ASP A O 1
ATOM 2330 N N . THR A 1 276 ? -8.093 2.749 20.046 1.00 93.44 276 THR A N 1
ATOM 2331 C CA . THR A 1 276 ? -9.548 2.608 20.256 1.00 93.44 276 THR A CA 1
ATOM 2332 C C . THR A 1 276 ? -10.353 2.896 18.982 1.00 93.44 276 THR A C 1
ATOM 2334 O O . THR A 1 276 ? -11.188 2.091 18.576 1.00 93.44 276 THR A O 1
ATOM 2337 N N . ILE A 1 277 ? -10.076 4.017 18.305 1.00 93.81 277 ILE A N 1
ATOM 2338 C CA . ILE A 1 277 ? -10.788 4.436 17.083 1.00 93.81 277 ILE A CA 1
ATOM 2339 C C . ILE A 1 277 ? -10.551 3.444 15.943 1.00 93.81 277 ILE A C 1
ATOM 2341 O O . ILE A 1 277 ? -11.481 3.101 15.207 1.00 93.81 277 ILE A O 1
ATOM 2345 N N . GLN A 1 278 ? -9.300 3.010 15.791 1.00 94.94 278 GLN A N 1
ATOM 2346 C CA . GLN A 1 278 ? -8.878 2.051 14.781 1.00 94.94 278 GLN A CA 1
ATOM 2347 C C . GLN A 1 278 ? -9.470 0.666 15.030 1.00 94.94 278 GLN A C 1
ATOM 2349 O O . GLN A 1 278 ? -9.992 0.054 14.105 1.00 94.94 278 GLN A O 1
ATOM 2354 N N . ASN A 1 279 ? -9.349 0.162 16.252 1.00 94.56 279 ASN A N 1
ATOM 2355 C CA . ASN A 1 279 ? -9.703 -1.201 16.608 1.00 94.56 279 ASN A CA 1
ATOM 2356 C C . ASN A 1 279 ? -11.213 -1.391 16.573 1.00 94.56 279 ASN A C 1
ATOM 2358 O O . ASN A 1 279 ? -11.667 -2.422 16.093 1.00 94.56 279 ASN A O 1
ATOM 2362 N N . ASP A 1 280 ? -11.989 -0.383 16.971 1.00 93.06 280 ASP A N 1
ATOM 2363 C CA . ASP A 1 280 ? -13.440 -0.402 16.805 1.00 93.06 280 ASP A CA 1
ATOM 2364 C C . ASP A 1 280 ? -13.837 -0.497 15.317 1.00 93.06 280 ASP A C 1
ATOM 2366 O O . ASP A 1 280 ? -14.632 -1.356 14.926 1.00 93.06 280 ASP A O 1
ATOM 2370 N N . LEU A 1 281 ? -13.187 0.294 14.452 1.00 93.69 281 LEU A N 1
ATOM 2371 C CA . LEU A 1 281 ? -13.398 0.215 13.006 1.00 93.69 281 LEU A CA 1
ATOM 2372 C C . LEU A 1 281 ? -12.980 -1.153 12.440 1.00 93.69 281 LEU A C 1
ATOM 2374 O O . LEU A 1 281 ? -13.720 -1.747 11.662 1.00 93.69 281 LEU A O 1
ATOM 2378 N N . ILE A 1 282 ? -11.813 -1.679 12.826 1.00 93.94 282 ILE A N 1
ATOM 2379 C CA . ILE A 1 282 ? -11.340 -2.994 12.376 1.00 93.94 282 ILE A CA 1
ATOM 2380 C C . ILE A 1 282 ? -12.301 -4.087 12.846 1.00 93.94 282 ILE A C 1
ATOM 2382 O O . ILE A 1 282 ? -12.736 -4.883 12.023 1.00 93.94 282 ILE A O 1
ATOM 2386 N N . ASN A 1 283 ? -12.678 -4.115 14.125 1.00 92.56 283 ASN A N 1
ATOM 2387 C CA . ASN A 1 283 ? -13.523 -5.152 14.721 1.00 92.56 283 ASN A CA 1
ATOM 2388 C C . ASN A 1 283 ? -14.888 -5.266 14.032 1.00 92.56 283 ASN A C 1
ATOM 2390 O O . ASN A 1 283 ? -15.359 -6.375 13.794 1.00 92.56 283 ASN A O 1
ATOM 2394 N N . LYS A 1 284 ? -15.485 -4.134 13.634 1.00 92.44 284 LYS A N 1
ATOM 2395 C CA . LYS A 1 284 ? -16.760 -4.105 12.902 1.00 92.44 284 LYS A CA 1
ATOM 2396 C C . LYS A 1 284 ? -16.709 -4.854 11.568 1.00 92.44 284 LYS A C 1
ATOM 2398 O O . LYS A 1 284 ? -17.695 -5.466 11.162 1.00 92.44 284 LYS A O 1
ATOM 2403 N N . PHE A 1 285 ? -15.571 -4.809 10.878 1.00 91.38 285 PHE A N 1
ATOM 2404 C CA . PHE A 1 285 ? -15.417 -5.396 9.544 1.00 91.38 285 PHE A CA 1
ATOM 2405 C C . PHE A 1 285 ? -14.541 -6.649 9.529 1.00 91.38 285 PHE A C 1
ATOM 2407 O O . PHE A 1 285 ? -14.502 -7.362 8.522 1.00 91.38 285 PHE A O 1
ATOM 2414 N N . TYR A 1 286 ? -13.866 -6.959 10.630 1.00 86.38 286 TYR A N 1
ATOM 2415 C CA . TYR A 1 286 ? -13.060 -8.154 10.763 1.00 86.38 286 TYR A CA 1
ATOM 2416 C C . TYR A 1 286 ? -13.966 -9.374 10.913 1.00 86.38 286 TYR A C 1
ATOM 2418 O O . TYR A 1 286 ? -14.582 -9.601 11.952 1.00 86.38 286 TYR A O 1
ATOM 2426 N N . SER A 1 287 ? -14.041 -10.195 9.869 1.00 67.25 287 SER A N 1
ATOM 2427 C CA . SER A 1 287 ? -14.755 -11.464 9.938 1.00 67.25 287 SER A CA 1
ATOM 2428 C C . SER A 1 287 ? -13.977 -12.419 10.848 1.00 67.25 287 SER A C 1
ATOM 2430 O O . SER A 1 287 ? -13.081 -13.129 10.388 1.00 67.25 287 SER A O 1
ATOM 2432 N N . LYS A 1 288 ? -14.314 -12.468 12.144 1.00 58.22 288 LYS A N 1
ATOM 2433 C CA . LYS A 1 288 ? -13.957 -13.616 12.983 1.00 58.22 288 LYS A CA 1
ATOM 2434 C C . LYS A 1 288 ? -14.661 -14.815 12.349 1.00 58.22 288 LYS A C 1
ATOM 2436 O O . LYS A 1 288 ? -15.860 -14.990 12.542 1.00 58.22 288 LYS A O 1
ATOM 2441 N N . LYS A 1 289 ? -13.958 -15.627 11.546 1.00 48.25 289 LYS A N 1
ATOM 2442 C CA . LYS A 1 289 ? -14.433 -16.991 11.285 1.00 48.25 289 LYS A CA 1
ATOM 2443 C C . LYS A 1 289 ? -14.562 -17.616 12.669 1.00 48.25 289 LYS A C 1
ATOM 2445 O O . LYS A 1 289 ? -13.550 -17.894 13.310 1.00 48.25 289 LYS A O 1
ATOM 2450 N N . LEU A 1 290 ? -1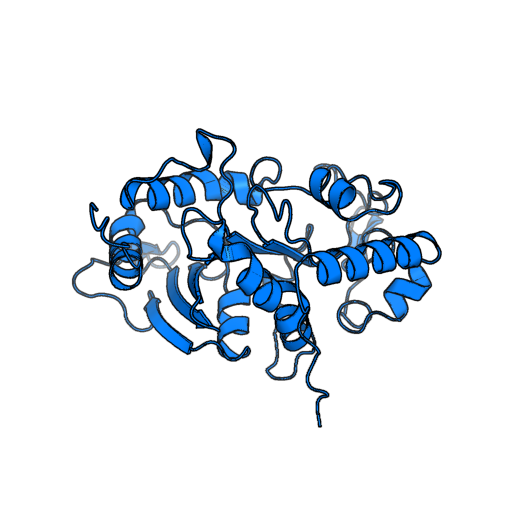5.796 -17.730 13.158 1.00 37.78 290 LEU A N 1
ATOM 2451 C CA . LEU A 1 290 ? -16.108 -18.527 14.330 1.00 37.78 290 LEU A CA 1
ATOM 2452 C C . LEU A 1 290 ? -15.449 -19.880 14.083 1.00 37.78 290 LEU A C 1
ATOM 2454 O O . LEU A 1 290 ? -15.678 -20.495 13.040 1.00 37.78 290 LEU A O 1
ATOM 2458 N N . LYS A 1 291 ? -14.578 -20.305 15.001 1.00 35.53 291 LYS A N 1
ATOM 2459 C CA . LYS A 1 291 ? -14.153 -21.698 15.063 1.00 35.53 291 LYS A CA 1
ATOM 2460 C C . LYS A 1 291 ? -15.429 -22.505 15.282 1.00 35.53 291 LYS A C 1
ATOM 2462 O O . LYS A 1 291 ? -15.887 -22.652 16.409 1.00 35.53 291 LYS A O 1
ATOM 2467 N N . THR A 1 292 ? -16.048 -22.977 14.207 1.00 33.25 292 THR A N 1
ATOM 2468 C CA . THR A 1 292 ? -16.965 -24.101 14.300 1.00 33.25 292 THR A CA 1
ATOM 2469 C C . THR A 1 292 ? -16.086 -25.290 14.633 1.00 33.25 292 THR A C 1
ATOM 2471 O O . THR A 1 292 ? -15.449 -25.855 13.746 1.00 33.25 292 THR A O 1
ATOM 2474 N N . ASN A 1 293 ? -15.988 -25.592 15.926 1.00 37.19 293 ASN A N 1
ATOM 2475 C CA . ASN A 1 293 ? -15.534 -26.892 16.387 1.00 37.19 293 ASN A CA 1
ATOM 2476 C C . ASN A 1 293 ? -16.429 -27.938 15.708 1.00 37.19 293 ASN A C 1
ATOM 2478 O O . ASN A 1 293 ? -17.637 -27.973 15.951 1.00 37.19 293 ASN A O 1
ATOM 2482 N N . LYS A 1 294 ? -15.837 -28.730 14.821 1.00 34.59 294 LYS A N 1
ATOM 2483 C CA . LYS A 1 294 ? -16.304 -30.064 14.466 1.00 34.59 294 LYS A CA 1
ATOM 2484 C C . LYS A 1 294 ? -15.140 -31.006 14.693 1.00 34.59 294 LYS A C 1
ATOM 2486 O O . LYS A 1 294 ? -14.018 -30.612 14.304 1.00 34.59 294 LYS A O 1
#